Protein AF-A0A6B2LGJ8-F1 (afdb_monomer_lite)

Secondary structure (DSSP, 8-state):
------GGGTSS--S-EEEEEEETTEEEEEE-----S-------SSPPHHHHHHHS---EEEEEE-HHHIIIIIHHHHHHS-GGGSHHHHHHHTTSSSGGG-SEE---TTT-EEEEE-TT--SS-GGG-EEEEEES-TT--SGGG--GGGHHHHHHHHHHHHHHHHHHH---GGGEEEEEESS-SSSS-EEEEEETT---TTSSTTTEEEHHHHHHHHHH-TTHHHHSPEEEEEETTSTTTT-

InterPro domains:
  IPR008594 Scavenger mRNA decapping enzyme DcpS/DCS2 [PF05652] (12-58)
  IPR008594 Scavenger mRNA decapping enzyme DcpS/DCS2 [PIRSF028973] (15-242)
  IPR008594 Scavenger mRNA decapping enzyme DcpS/DCS2 [PTHR12978] (15-241)
  IPR011145 Scavenger mRNA decapping enzyme, N-terminal [G3DSA:3.30.200.40] (4-58)
  IPR011145 Scavenger mRNA decapping enzyme, N-terminal [SSF102860] (12-58)
  IPR036265 HIT-like superfamily [G3DSA:3.30.428.10] (60-243)
  IPR036265 HIT-like superfamily [SSF54197] (58-241)

Radius of gyration: 22.62 Å; chains: 1; bounding box: 43×70×57 Å

Sequence (243 aa):
MVISESPVITENLPRKLKLLSQNDIYYRFLLEVNQFEEAKVTVIHPATQAHLDKYTHQERAFVRETPEVYEKVVGPYVREGPESRLQWVYNVLEGRSEAEMVLYADRHPEEGFCILPDSKWDQRNMQGIYLLVLAMDRRIRTMRDLRGGHAGMLERMRKEAERVAKERYGVEGRELKMFVHYMPSYYHFHVHVVRVEYEDAGTALGKAFLLEDVIDNVNIDGMFYLKKTLCYTLGTEHPLFPL

Organism: NCBI:txid1963864

pLDDT: mean 88.73, std 14.23, range [30.72, 98.75]

Structure (mmCIF, N/CA/C/O backbone):
data_AF-A0A6B2LGJ8-F1
#
_entry.id   AF-A0A6B2LGJ8-F1
#
loop_
_atom_site.group_PDB
_atom_site.id
_atom_site.type_symbol
_atom_site.label_atom_id
_atom_site.label_alt_id
_atom_site.label_comp_id
_atom_site.label_asym_id
_atom_site.label_entity_id
_atom_site.label_seq_id
_atom_site.pdbx_PDB_ins_code
_atom_site.Cartn_x
_atom_site.Cartn_y
_atom_site.Cartn_z
_atom_site.occupancy
_atom_site.B_iso_or_equiv
_atom_site.auth_seq_id
_atom_site.auth_comp_id
_atom_site.auth_asym_id
_atom_site.auth_atom_id
_atom_site.pdbx_PDB_model_num
ATOM 1 N N . MET A 1 1 ? -20.958 47.591 19.785 1.00 34.81 1 MET A N 1
ATOM 2 C CA . MET A 1 1 ? -21.705 46.492 20.425 1.00 34.81 1 MET A CA 1
ATOM 3 C C . MET A 1 1 ? -20.666 45.539 20.980 1.00 34.81 1 MET A C 1
ATOM 5 O O . MET A 1 1 ? -20.094 44.755 20.238 1.00 34.81 1 MET A O 1
ATOM 9 N N . VAL A 1 2 ? -20.287 45.778 22.234 1.00 30.72 2 VAL A N 1
ATOM 10 C CA . VAL A 1 2 ? -19.263 45.026 22.963 1.00 30.72 2 VAL A CA 1
ATOM 11 C C . VAL A 1 2 ? -19.918 43.707 23.343 1.00 30.72 2 VAL A C 1
ATOM 13 O O . VAL A 1 2 ? -20.836 43.705 24.159 1.00 30.72 2 VAL A O 1
ATOM 16 N N . ILE A 1 3 ? -19.534 42.614 22.686 1.00 35.34 3 ILE A N 1
ATOM 17 C CA . ILE A 1 3 ? -19.940 41.290 23.148 1.00 35.34 3 ILE A CA 1
ATOM 18 C C . ILE A 1 3 ? -19.107 41.034 24.399 1.00 35.34 3 ILE A C 1
ATOM 20 O O . ILE A 1 3 ? -17.882 40.969 24.339 1.00 35.34 3 ILE A O 1
ATOM 24 N N . SER A 1 4 ? -19.811 41.015 25.527 1.00 32.88 4 SER A N 1
ATOM 25 C CA . SER A 1 4 ? -19.316 40.684 26.853 1.00 32.88 4 SER A CA 1
ATOM 26 C C . SER A 1 4 ? -18.405 39.464 26.805 1.00 32.88 4 SER A C 1
ATOM 28 O O . SER A 1 4 ? -18.776 38.447 26.213 1.00 32.88 4 SER A O 1
ATOM 30 N N . GLU A 1 5 ? -17.258 39.555 27.474 1.00 40.41 5 GLU A N 1
ATOM 31 C CA . GLU A 1 5 ? -16.471 38.401 27.896 1.00 40.41 5 GLU A CA 1
ATOM 32 C C . GLU A 1 5 ? -17.419 37.420 28.594 1.00 40.41 5 GLU A C 1
ATOM 34 O O . GLU A 1 5 ? -17.896 37.672 29.699 1.00 40.41 5 GLU A O 1
ATOM 39 N N . SER A 1 6 ? -17.791 36.346 27.898 1.00 37.38 6 SER A N 1
ATOM 40 C CA . SER A 1 6 ? -18.617 35.298 28.480 1.00 37.38 6 SER A CA 1
ATOM 41 C C . SER A 1 6 ? -17.736 34.517 29.462 1.00 37.38 6 SER A C 1
ATOM 43 O O . SER A 1 6 ? -16.772 33.892 29.012 1.00 37.38 6 SER A O 1
ATOM 45 N N . PRO A 1 7 ? -18.032 34.503 30.776 1.00 39.00 7 PRO A N 1
ATOM 46 C CA . PRO A 1 7 ? -17.207 33.829 31.790 1.00 39.00 7 PRO A CA 1
ATOM 47 C C . PRO A 1 7 ? -17.243 32.295 31.691 1.00 39.00 7 PRO A C 1
ATOM 49 O O . PRO A 1 7 ? -16.634 31.588 32.489 1.00 39.00 7 PRO A O 1
ATOM 52 N N . VAL A 1 8 ? -17.978 31.749 30.719 1.00 44.84 8 VAL A N 1
ATOM 53 C CA . VAL A 1 8 ? -18.372 30.335 30.677 1.00 44.84 8 VAL A CA 1
ATOM 54 C C . VAL A 1 8 ? -17.205 29.392 30.345 1.00 44.84 8 VAL A C 1
ATOM 56 O O . VAL A 1 8 ? -17.317 28.192 30.568 1.00 44.84 8 VAL A O 1
ATOM 59 N N . ILE A 1 9 ? -16.058 29.896 29.874 1.00 47.47 9 ILE A N 1
ATOM 60 C CA . ILE A 1 9 ? -14.919 29.042 29.481 1.00 47.47 9 ILE A CA 1
ATOM 61 C C . ILE A 1 9 ? -13.774 29.061 30.511 1.00 47.47 9 ILE A C 1
ATOM 63 O O . ILE A 1 9 ? -12.830 28.299 30.368 1.00 47.47 9 ILE A O 1
ATOM 67 N N . THR A 1 10 ? -13.816 29.854 31.587 1.00 44.97 10 THR A N 1
ATOM 68 C CA . THR A 1 10 ? -12.611 30.049 32.429 1.00 44.97 10 THR A CA 1
ATOM 69 C C . THR A 1 10 ? -12.606 29.382 33.802 1.00 44.97 10 THR A C 1
ATOM 71 O O . THR A 1 10 ? -11.538 29.316 34.401 1.00 44.97 10 THR A O 1
ATOM 74 N N . GLU A 1 11 ? -13.717 28.842 34.313 1.00 41.66 11 GLU A N 1
ATOM 75 C CA . GLU A 1 11 ? -13.764 28.449 35.738 1.00 41.66 11 GLU A CA 1
ATOM 76 C C . GLU A 1 11 ? -13.608 26.952 36.058 1.00 41.66 11 GLU A C 1
ATOM 78 O O . GLU A 1 11 ? -13.457 26.624 37.228 1.00 41.66 11 GLU A O 1
ATOM 83 N N . ASN A 1 12 ? -13.554 26.032 35.082 1.00 44.50 12 ASN A N 1
ATOM 84 C CA . ASN A 1 12 ? -13.414 24.589 35.383 1.00 44.50 12 ASN A CA 1
ATOM 85 C C . ASN A 1 12 ? -12.548 23.775 34.399 1.00 44.50 12 ASN A C 1
ATOM 87 O O . ASN A 1 12 ? -12.736 22.565 34.268 1.00 44.50 12 ASN A O 1
ATOM 91 N N . LEU A 1 13 ? -11.583 24.384 33.702 1.00 48.72 13 LEU A N 1
ATOM 92 C CA . LEU A 1 13 ? -10.647 23.599 32.888 1.00 48.72 13 LEU A CA 1
ATOM 93 C C . LEU A 1 13 ? -9.450 23.103 33.722 1.00 48.72 13 LEU A C 1
ATOM 95 O O . LEU A 1 13 ? -8.800 23.902 34.402 1.00 48.72 13 LEU A O 1
ATOM 99 N N . PRO A 1 14 ? -9.118 21.798 33.683 1.00 49.44 14 PRO A N 1
ATOM 100 C CA . PRO A 1 14 ? -7.963 21.274 34.395 1.00 49.44 14 PRO A CA 1
ATOM 101 C C . PRO A 1 14 ? -6.665 21.797 33.761 1.00 49.44 14 PRO A C 1
ATOM 103 O O . PRO A 1 14 ? -6.396 21.533 32.595 1.00 49.44 14 PRO A O 1
ATOM 106 N N . ARG A 1 15 ? -5.816 22.448 34.571 1.00 65.62 15 ARG A N 1
ATOM 107 C CA . ARG A 1 15 ? -4.406 22.797 34.270 1.00 65.62 15 ARG A CA 1
ATOM 108 C C . ARG A 1 15 ? -4.212 23.781 33.091 1.00 65.62 15 ARG A C 1
ATOM 110 O O . ARG A 1 15 ? -5.148 24.173 32.414 1.00 65.62 15 ARG A O 1
ATOM 117 N N . LYS A 1 16 ? -2.987 24.310 32.946 1.00 69.62 16 LYS A N 1
ATOM 118 C CA . LYS A 1 16 ? -2.649 25.532 32.181 1.00 69.62 16 LYS A CA 1
ATOM 119 C C . LYS A 1 16 ? -3.071 25.460 30.700 1.00 69.62 16 LYS A C 1
ATOM 121 O O . LYS A 1 16 ? -2.372 24.844 29.898 1.00 69.62 16 LYS A O 1
ATOM 126 N N . LEU A 1 17 ? -4.146 26.162 30.325 1.00 83.12 17 LEU A N 1
ATOM 127 C CA . LEU A 1 17 ? -4.444 26.487 28.925 1.00 83.12 17 LEU A CA 1
ATOM 128 C C . LEU A 1 17 ? -3.759 27.791 28.501 1.00 83.12 17 LEU A C 1
ATOM 130 O O . LEU A 1 17 ? -3.805 28.787 29.221 1.00 83.12 17 LEU A O 1
ATOM 134 N N . LYS A 1 18 ? -3.176 27.813 27.299 1.00 86.56 18 LYS A N 1
ATOM 135 C CA . LYS A 1 18 ? -2.612 29.019 26.669 1.00 86.56 18 LYS A CA 1
ATOM 136 C C . LYS A 1 18 ? -3.330 29.310 25.354 1.00 86.56 18 LYS A C 1
ATOM 138 O O . LYS A 1 18 ? -3.222 28.517 24.423 1.00 86.56 18 LYS A O 1
ATOM 143 N N . LEU A 1 19 ? -4.030 30.444 25.254 1.00 89.50 19 LEU A N 1
ATOM 144 C CA . LEU A 1 19 ? -4.664 30.887 24.004 1.00 89.50 19 LEU A CA 1
ATOM 145 C C . LEU A 1 19 ? -3.587 31.176 22.943 1.00 89.50 19 LEU A C 1
ATOM 147 O O . LEU A 1 19 ? -2.639 31.916 23.199 1.00 89.50 19 LEU A O 1
ATOM 151 N N . LEU A 1 20 ? -3.735 30.587 21.758 1.00 93.44 20 LEU A N 1
ATOM 152 C CA . LEU A 1 20 ? -2.886 30.826 20.589 1.00 93.44 20 LEU A CA 1
ATOM 153 C C . LEU A 1 20 ? -3.496 31.861 19.646 1.00 93.44 20 LEU A C 1
ATOM 155 O O . LEU A 1 20 ? -2.793 32.720 19.129 1.00 93.44 20 LEU A O 1
ATOM 159 N N . SER A 1 21 ? -4.796 31.743 19.373 1.00 94.31 21 SER A N 1
ATOM 160 C CA . SER A 1 21 ? -5.528 32.661 18.496 1.00 94.31 21 SER A CA 1
ATOM 161 C C . SER A 1 21 ? -7.033 32.523 18.694 1.00 94.31 21 SER A C 1
ATOM 163 O O . SER A 1 21 ? -7.516 31.466 19.108 1.00 94.31 21 SER A O 1
ATOM 165 N N . GLN A 1 22 ? -7.761 33.575 18.335 1.00 94.06 22 GLN A N 1
ATOM 166 C CA . GLN A 1 22 ? -9.209 33.565 18.189 1.00 94.06 22 GLN A CA 1
ATOM 167 C C . GLN A 1 22 ? -9.576 34.199 16.843 1.00 94.06 22 GLN A C 1
ATOM 169 O O . GLN A 1 22 ? -9.003 35.220 16.466 1.00 94.06 22 GLN A O 1
ATOM 174 N N . ASN A 1 23 ? -10.525 33.602 16.127 1.00 87.75 23 ASN A N 1
ATOM 175 C CA . ASN A 1 23 ? -11.208 34.243 15.008 1.00 87.75 23 ASN A CA 1
ATOM 176 C C . ASN A 1 23 ? -12.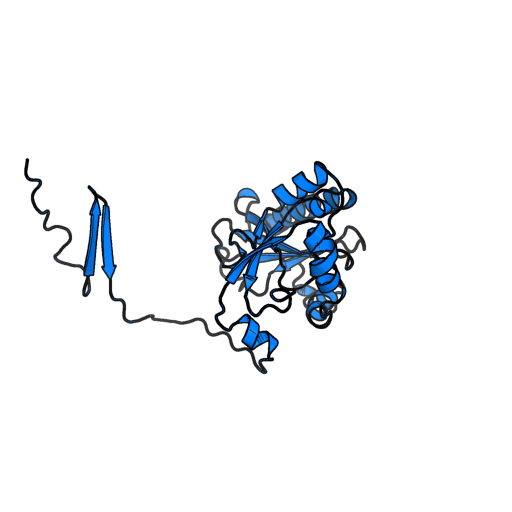710 33.964 15.116 1.00 87.75 23 ASN A C 1
ATOM 178 O O . ASN A 1 23 ? -13.111 32.807 14.994 1.00 87.75 23 ASN A O 1
ATOM 182 N N . ASP A 1 24 ? -13.511 35.005 15.348 1.00 94.75 24 ASP A N 1
ATOM 183 C CA . ASP A 1 24 ? -14.948 34.897 15.629 1.00 94.75 24 ASP A CA 1
ATOM 184 C C . ASP A 1 24 ? -15.226 33.881 16.760 1.00 94.75 24 ASP A C 1
ATOM 186 O O . ASP A 1 24 ? -14.724 34.058 17.877 1.00 94.75 24 ASP A O 1
ATOM 190 N N . ILE A 1 25 ? -15.945 32.793 16.466 1.00 91.69 25 ILE A N 1
ATOM 191 C CA . ILE A 1 25 ? -16.274 31.719 17.413 1.00 91.69 25 ILE A CA 1
ATOM 192 C C . ILE A 1 25 ? -15.182 30.640 17.546 1.00 91.69 25 ILE A C 1
ATOM 194 O O . ILE A 1 25 ? -15.326 29.716 18.344 1.00 91.69 25 ILE A O 1
ATOM 198 N N . TYR A 1 26 ? -14.086 30.722 16.782 1.00 90.38 26 TYR A N 1
ATOM 199 C CA . TYR A 1 26 ? -13.014 29.723 16.794 1.00 90.38 26 TYR A CA 1
ATOM 200 C C . TYR A 1 26 ? -11.874 30.143 17.715 1.00 90.38 26 TYR A C 1
ATOM 202 O O . TYR A 1 26 ? -11.069 31.008 17.367 1.00 90.38 26 TYR A O 1
ATOM 210 N N . TYR A 1 27 ? -11.756 29.465 18.852 1.00 93.19 27 TYR A N 1
ATOM 211 C CA . TYR A 1 27 ? -10.660 29.632 19.802 1.00 93.19 27 TYR A CA 1
ATOM 212 C C . TYR A 1 27 ? -9.673 28.469 19.681 1.00 93.19 27 TYR A C 1
ATOM 214 O O . TYR A 1 27 ? -10.074 27.309 19.597 1.00 93.19 27 TYR A O 1
ATOM 222 N N . ARG A 1 28 ? -8.371 28.764 19.685 1.00 92.25 28 ARG A N 1
ATOM 223 C CA . ARG A 1 28 ? -7.301 27.756 19.636 1.00 92.25 28 ARG A CA 1
ATOM 224 C C . ARG A 1 28 ? -6.431 27.883 20.877 1.00 92.25 28 ARG A C 1
ATOM 226 O O . ARG A 1 28 ? -5.872 28.952 21.103 1.00 92.25 28 ARG A O 1
ATOM 233 N N . PHE A 1 29 ? -6.273 26.805 21.639 1.00 92.31 29 PHE A N 1
ATOM 234 C CA . PHE A 1 29 ? -5.469 26.772 22.863 1.00 92.31 29 PHE A CA 1
ATOM 235 C C . PHE A 1 29 ? -4.402 25.670 2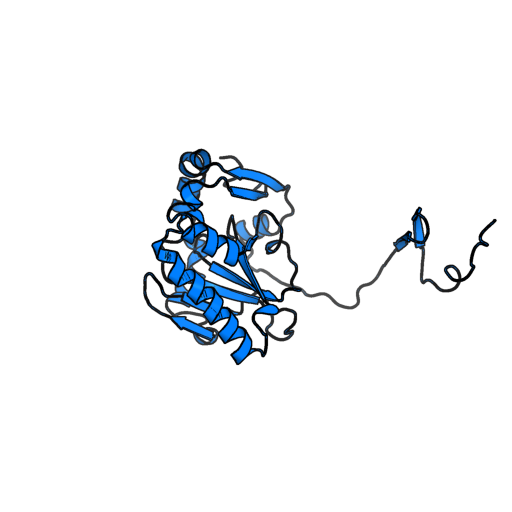2.806 1.00 92.31 29 PHE A C 1
ATOM 237 O O . PHE A 1 29 ? -4.574 24.675 22.108 1.00 92.31 29 PHE A O 1
ATOM 244 N N . LEU A 1 30 ? -3.326 25.827 23.576 1.00 87.69 30 LEU A N 1
ATOM 245 C CA . LEU A 1 30 ? -2.452 24.730 23.999 1.00 87.69 30 LEU A CA 1
ATOM 246 C C . LEU A 1 30 ? -2.867 24.269 25.393 1.00 87.69 30 LEU A C 1
ATOM 248 O O . LEU A 1 30 ? -3.089 25.113 26.260 1.00 87.69 30 LEU A O 1
ATOM 252 N N . LEU A 1 31 ? -2.912 22.956 25.603 1.00 83.50 31 LEU A N 1
ATOM 253 C CA . LEU A 1 31 ? -3.139 22.318 26.897 1.00 83.50 31 LEU A CA 1
ATOM 254 C C . LEU A 1 31 ? -1.931 21.441 27.245 1.00 83.50 31 LEU A C 1
ATOM 256 O O . LEU A 1 31 ? -1.457 20.676 26.409 1.00 83.50 31 LEU A O 1
ATOM 260 N N . GLU A 1 32 ? -1.452 21.538 28.481 1.00 79.81 32 GLU A N 1
ATOM 261 C CA . GLU A 1 32 ? -0.397 20.672 29.016 1.00 79.81 32 GLU A CA 1
ATOM 262 C C . GLU A 1 32 ? -1.011 19.395 29.626 1.00 79.81 32 GLU A C 1
ATOM 264 O O . GLU A 1 32 ? -1.805 19.475 30.567 1.00 79.81 32 GLU A O 1
ATOM 269 N N . VAL A 1 33 ? -0.643 18.216 29.107 1.00 73.88 33 VAL A N 1
ATOM 270 C CA . VAL A 1 33 ? -1.127 16.900 29.573 1.00 73.88 33 VAL A CA 1
ATOM 271 C C . VAL A 1 33 ? 0.066 16.055 30.026 1.00 73.88 33 VAL A C 1
ATOM 273 O O . VAL A 1 33 ? 0.982 15.828 29.243 1.00 73.88 33 VAL A O 1
ATOM 276 N N . ASN A 1 34 ? 0.058 15.586 31.282 1.00 66.69 34 ASN A N 1
ATOM 277 C CA . ASN A 1 34 ? 1.253 15.020 31.932 1.00 66.69 34 ASN A CA 1
ATOM 278 C C . ASN A 1 34 ? 1.197 13.509 32.242 1.00 66.69 34 ASN A C 1
ATOM 280 O O . ASN A 1 34 ? 2.179 12.994 32.770 1.00 66.69 34 ASN A O 1
ATOM 284 N N . GLN A 1 35 ? 0.102 12.781 31.968 1.00 68.00 35 GLN A N 1
ATOM 285 C CA . GLN A 1 35 ? -0.002 11.345 32.301 1.00 68.00 35 GLN A CA 1
ATOM 286 C C . GLN A 1 35 ? -0.871 10.565 31.296 1.00 68.00 35 GLN A C 1
ATOM 288 O O . GLN A 1 35 ? -1.964 11.013 30.959 1.00 68.00 35 GLN A O 1
ATOM 293 N N . PHE A 1 36 ? -0.384 9.396 30.859 1.00 67.88 36 PHE A N 1
ATOM 294 C CA . PHE A 1 36 ? -1.146 8.354 30.154 1.00 67.88 36 PHE A CA 1
ATOM 295 C C . PHE A 1 36 ? -1.302 7.141 31.086 1.00 67.88 36 PHE A C 1
ATOM 297 O O . PHE A 1 36 ? -0.365 6.833 31.823 1.00 67.88 36 PHE A O 1
ATOM 304 N N . GLU A 1 37 ? -2.457 6.469 31.066 1.00 70.12 37 GLU A N 1
ATOM 305 C CA . GLU A 1 37 ? -2.754 5.340 31.968 1.00 70.12 37 GLU A CA 1
ATOM 306 C C . GLU A 1 37 ? -2.102 4.021 31.518 1.00 70.12 37 GLU A C 1
ATOM 308 O O . GLU A 1 37 ? -1.610 3.266 32.352 1.00 70.12 37 GLU A O 1
ATOM 313 N N . GLU A 1 38 ? -2.035 3.759 30.208 1.00 66.00 38 GLU A N 1
ATOM 314 C CA . GLU A 1 38 ? -1.498 2.512 29.644 1.00 66.00 38 GLU A CA 1
ATOM 315 C C . GLU A 1 38 ? -0.762 2.747 28.310 1.00 66.00 38 GLU A C 1
ATOM 317 O O . GLU A 1 38 ? -1.018 3.726 27.606 1.00 66.00 38 GLU A O 1
ATOM 322 N N . ALA A 1 39 ? 0.147 1.832 27.940 1.00 76.62 39 ALA A N 1
ATOM 323 C CA . ALA A 1 39 ? 0.898 1.880 26.682 1.00 76.62 39 ALA A CA 1
ATOM 324 C C . ALA A 1 39 ? 1.031 0.493 26.025 1.00 76.62 39 ALA A C 1
ATOM 326 O O . ALA A 1 39 ? 1.372 -0.494 26.677 1.00 76.62 39 ALA A O 1
ATOM 327 N N . LYS A 1 40 ? 0.835 0.426 24.700 1.00 75.62 40 LYS A N 1
ATOM 328 C CA . LYS A 1 40 ? 1.139 -0.767 23.892 1.00 75.62 40 LYS A CA 1
ATOM 329 C C . LYS A 1 40 ? 2.648 -0.862 23.666 1.00 75.62 40 LYS A C 1
ATOM 331 O O . LYS A 1 40 ? 3.236 0.023 23.049 1.00 75.62 40 LYS A O 1
ATOM 336 N N . VAL A 1 41 ? 3.261 -1.964 24.093 1.00 81.38 41 VAL A N 1
ATOM 337 C CA . VAL A 1 41 ? 4.696 -2.229 23.904 1.00 81.38 41 VAL A CA 1
ATOM 338 C C . VAL A 1 41 ? 4.891 -3.312 22.843 1.00 81.38 41 VAL A C 1
ATOM 340 O O . VAL A 1 41 ? 4.279 -4.373 22.913 1.00 81.38 41 VAL A O 1
ATOM 343 N N . THR A 1 42 ? 5.744 -3.047 21.849 1.00 77.81 42 THR A N 1
ATOM 344 C CA . THR A 1 42 ? 6.170 -4.025 20.830 1.00 77.81 42 THR A CA 1
ATOM 345 C C . THR A 1 42 ? 7.680 -4.210 20.931 1.00 77.81 42 THR A C 1
ATOM 347 O O . THR A 1 42 ? 8.414 -3.226 20.884 1.00 77.81 42 THR A O 1
ATOM 350 N N . VAL A 1 43 ? 8.148 -5.453 21.068 1.00 86.94 43 VAL A N 1
ATOM 351 C CA . VAL A 1 43 ? 9.576 -5.780 21.209 1.00 86.94 43 VAL A CA 1
ATOM 352 C C . VAL A 1 43 ? 10.052 -6.546 19.978 1.00 86.94 43 VAL A C 1
ATOM 354 O O . VAL 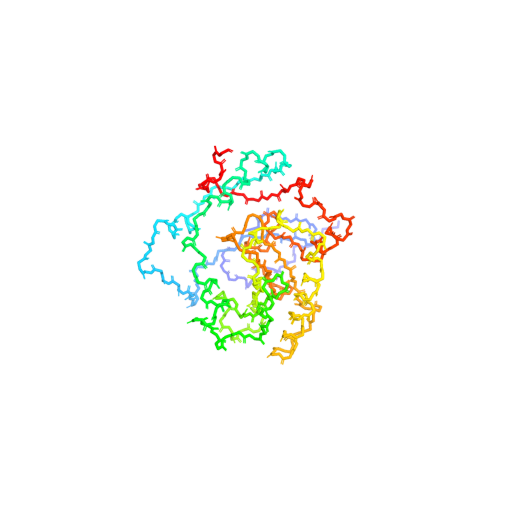A 1 43 ? 9.446 -7.545 19.601 1.00 86.94 43 VAL A O 1
ATOM 357 N N . ILE A 1 44 ? 11.149 -6.091 19.364 1.00 79.06 44 ILE A N 1
ATOM 358 C CA . ILE A 1 44 ? 11.814 -6.760 18.237 1.00 79.06 44 ILE A CA 1
ATOM 359 C C . ILE A 1 44 ? 13.180 -7.255 18.720 1.00 79.06 44 ILE A C 1
ATOM 361 O O . ILE A 1 44 ? 14.053 -6.445 19.033 1.00 79.06 44 ILE A O 1
ATOM 365 N N . HIS A 1 45 ? 13.372 -8.575 18.789 1.00 83.88 45 HIS A N 1
ATOM 366 C CA . HIS A 1 45 ? 14.626 -9.177 19.244 1.00 83.88 45 HIS A CA 1
ATOM 367 C C . HIS A 1 45 ? 14.930 -10.511 18.527 1.00 83.88 45 HIS A C 1
ATOM 369 O O . HIS A 1 45 ? 14.065 -11.386 18.525 1.00 83.88 45 HIS A O 1
ATOM 375 N N . PRO A 1 46 ? 16.150 -10.701 17.978 1.00 87.44 46 PRO A N 1
ATOM 376 C CA . PRO A 1 46 ? 17.197 -9.692 17.802 1.00 87.44 46 PRO A CA 1
ATOM 377 C C . PRO A 1 46 ? 16.827 -8.692 16.694 1.00 87.44 46 PRO A C 1
ATOM 379 O O . PRO A 1 46 ? 16.402 -9.074 15.604 1.00 87.44 46 PRO A O 1
ATOM 382 N N . ALA A 1 47 ? 16.999 -7.397 16.962 1.00 82.88 47 ALA A N 1
ATOM 383 C CA . ALA A 1 47 ? 16.829 -6.373 15.938 1.00 82.88 47 ALA A CA 1
ATOM 384 C C . ALA A 1 47 ? 18.027 -6.394 14.974 1.00 82.88 47 ALA A C 1
ATOM 386 O O . ALA A 1 47 ? 19.181 -6.345 15.391 1.00 82.88 47 ALA A O 1
ATOM 387 N N . THR A 1 48 ? 17.747 -6.463 13.675 1.00 83.56 48 THR A N 1
ATOM 388 C CA . THR A 1 48 ? 18.758 -6.309 12.613 1.00 83.56 48 THR A CA 1
ATOM 389 C C . THR A 1 48 ? 18.934 -4.831 12.250 1.00 83.56 48 THR A C 1
ATOM 391 O O . THR A 1 48 ? 18.055 -4.023 12.551 1.00 83.56 48 THR A O 1
ATOM 394 N N . GLN A 1 49 ? 20.008 -4.471 11.536 1.00 83.75 49 GLN A N 1
ATOM 395 C CA . GLN A 1 49 ? 20.200 -3.094 11.049 1.00 83.75 49 GLN A CA 1
ATOM 396 C C . GLN A 1 49 ? 18.988 -2.599 10.238 1.00 83.75 49 GLN A C 1
ATOM 398 O O . GLN A 1 49 ? 18.484 -1.511 10.476 1.00 83.75 49 GLN A O 1
ATOM 403 N N . ALA A 1 50 ? 18.399 -3.471 9.413 1.00 76.19 50 ALA A N 1
ATOM 404 C CA . ALA A 1 50 ? 17.169 -3.183 8.677 1.00 76.19 50 ALA A CA 1
ATOM 405 C C . ALA A 1 50 ? 15.966 -2.804 9.564 1.00 76.19 50 ALA A C 1
ATOM 407 O O . ALA A 1 50 ? 15.097 -2.054 9.119 1.00 76.19 50 ALA A O 1
ATOM 408 N N . HIS A 1 51 ? 15.877 -3.337 10.788 1.00 81.25 51 HIS A N 1
ATOM 409 C CA . HIS A 1 51 ? 14.855 -2.912 11.745 1.00 81.25 51 HIS A CA 1
ATOM 410 C C . HIS A 1 51 ? 15.180 -1.518 12.291 1.00 81.25 51 HIS A C 1
ATOM 412 O O . HIS A 1 51 ? 14.289 -0.673 12.330 1.00 81.25 51 HIS A O 1
ATOM 418 N N . LEU A 1 52 ? 16.439 -1.255 12.656 1.00 85.19 52 LEU A N 1
ATOM 419 C CA . LEU A 1 52 ?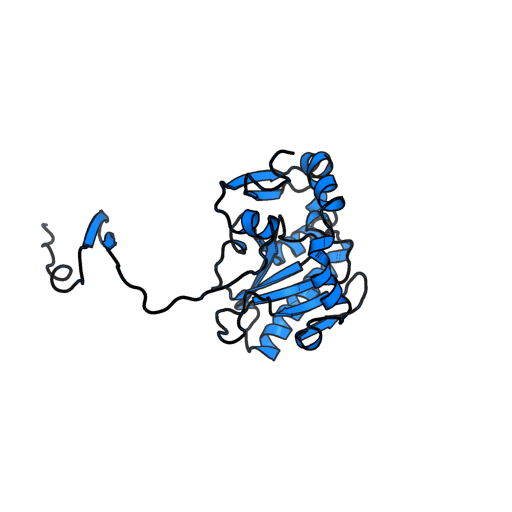 16.873 0.060 13.136 1.00 85.19 52 LEU A CA 1
ATOM 420 C C . LEU A 1 52 ? 16.612 1.146 12.087 1.00 85.19 52 LEU A C 1
ATOM 422 O O . LEU A 1 52 ? 15.933 2.121 12.392 1.00 85.19 52 LEU A O 1
ATOM 426 N N . ASP A 1 53 ? 17.034 0.940 10.841 1.00 81.19 53 ASP A N 1
ATOM 427 C CA . ASP A 1 53 ? 16.845 1.902 9.745 1.00 81.19 53 ASP A CA 1
ATOM 428 C C . ASP A 1 53 ? 15.356 2.181 9.472 1.00 81.19 53 ASP A C 1
ATOM 430 O O . ASP A 1 53 ? 14.964 3.298 9.139 1.00 81.19 53 ASP A O 1
ATOM 434 N N . LYS A 1 54 ? 14.498 1.163 9.640 1.00 78.25 54 LYS A N 1
ATOM 435 C CA . LYS A 1 54 ? 13.045 1.277 9.443 1.00 78.25 54 LYS A CA 1
ATOM 436 C C . LYS A 1 54 ? 12.364 2.120 10.523 1.00 78.25 54 LYS A C 1
ATOM 438 O O . LYS A 1 54 ? 11.411 2.831 10.207 1.00 78.25 54 LYS A O 1
ATOM 443 N N . TYR A 1 55 ? 12.782 1.979 11.781 1.00 82.56 55 TYR A N 1
ATOM 444 C CA . TYR A 1 55 ? 12.130 2.624 12.929 1.00 82.56 55 TYR A CA 1
ATOM 445 C C . TYR A 1 55 ? 12.843 3.900 13.400 1.00 82.56 55 TYR A C 1
ATOM 447 O O . TYR A 1 55 ? 12.277 4.646 14.198 1.00 82.56 55 TYR A O 1
ATOM 455 N N . THR A 1 56 ? 14.046 4.183 12.897 1.00 84.31 56 THR A N 1
ATOM 456 C CA . THR A 1 56 ? 14.759 5.437 13.158 1.00 84.31 56 THR A CA 1
ATOM 457 C C . THR A 1 56 ? 14.089 6.574 12.392 1.00 84.31 56 THR A C 1
ATOM 459 O O . THR A 1 56 ? 13.814 6.457 11.195 1.00 84.31 56 THR A O 1
ATOM 462 N N . HIS A 1 57 ? 13.810 7.681 13.083 1.00 85.94 57 HIS A N 1
ATOM 463 C CA . HIS A 1 57 ? 13.293 8.883 12.437 1.00 85.94 57 HIS A CA 1
ATOM 464 C C . HIS A 1 57 ? 14.303 9.385 11.400 1.00 85.94 57 HIS A C 1
ATOM 466 O O . HIS A 1 57 ? 15.478 9.563 11.712 1.00 85.94 57 HIS A O 1
ATOM 472 N N . GLN A 1 58 ? 13.827 9.657 10.191 1.00 88.06 58 GLN A N 1
ATOM 473 C CA . GLN A 1 58 ? 14.633 10.167 9.087 1.00 88.06 58 GLN A CA 1
ATOM 474 C C . GLN A 1 58 ? 13.858 11.237 8.324 1.00 88.06 58 GLN A C 1
ATOM 476 O O . GLN A 1 58 ? 12.621 11.242 8.334 1.00 88.06 58 GLN A O 1
ATOM 481 N N . GLU A 1 59 ? 14.583 12.126 7.648 1.00 91.19 59 GLU A N 1
ATOM 482 C CA . GLU A 1 59 ? 13.972 13.075 6.724 1.00 91.19 59 GLU A CA 1
ATOM 483 C C . GLU A 1 59 ? 13.294 12.330 5.567 1.00 91.19 59 GLU A C 1
ATOM 485 O O . GLU A 1 59 ? 13.656 11.206 5.202 1.00 91.19 59 GLU A O 1
ATOM 490 N N . ARG A 1 60 ? 12.246 12.935 5.005 1.00 91.25 60 ARG A N 1
ATOM 491 C CA . ARG A 1 60 ? 11.491 12.355 3.892 1.00 91.25 60 ARG A CA 1
ATOM 492 C C . ARG A 1 60 ? 11.431 13.345 2.747 1.00 91.25 60 ARG A C 1
ATOM 494 O O . ARG A 1 60 ? 11.041 14.493 2.935 1.00 91.25 60 ARG A O 1
ATOM 501 N N . ALA A 1 61 ? 11.750 12.865 1.555 1.00 93.94 61 ALA A N 1
ATOM 502 C CA . ALA A 1 61 ? 11.664 13.621 0.322 1.00 93.94 61 ALA A CA 1
ATOM 503 C C . ALA A 1 61 ? 10.422 13.219 -0.477 1.00 93.94 61 ALA A C 1
ATOM 505 O O . ALA A 1 61 ? 10.011 12.054 -0.484 1.00 93.94 61 ALA A O 1
ATOM 506 N N . PHE A 1 62 ? 9.844 14.187 -1.186 1.00 95.62 62 PHE A N 1
ATOM 507 C CA . PHE A 1 62 ? 8.835 13.928 -2.206 1.00 95.62 62 PHE A CA 1
ATOM 508 C C . PHE A 1 62 ? 9.529 13.700 -3.550 1.00 95.62 62 PHE A C 1
ATOM 510 O O . PHE A 1 62 ? 10.181 14.594 -4.086 1.00 95.62 62 PHE A O 1
ATOM 517 N N . VAL A 1 63 ? 9.399 12.490 -4.079 1.00 96.81 63 VAL A N 1
ATOM 518 C CA . VAL A 1 63 ? 10.043 12.028 -5.308 1.00 96.81 63 VAL A CA 1
ATOM 519 C C . VAL A 1 63 ? 9.036 12.059 -6.449 1.00 96.81 63 VAL A C 1
ATOM 521 O O . VAL A 1 63 ? 7.873 11.698 -6.273 1.00 96.81 63 VAL A O 1
ATOM 524 N N . ARG A 1 64 ? 9.497 12.466 -7.634 1.00 97.50 64 ARG A N 1
ATOM 525 C CA . ARG A 1 64 ? 8.732 12.443 -8.884 1.00 97.50 64 ARG A CA 1
ATOM 526 C C . ARG A 1 64 ? 9.458 11.573 -9.908 1.00 97.50 64 ARG A C 1
ATOM 528 O O . ARG A 1 64 ? 10.323 12.047 -10.635 1.00 97.50 64 ARG A O 1
ATOM 535 N N . GLU A 1 65 ? 9.095 10.299 -9.953 1.00 98.06 65 GLU A N 1
ATOM 536 C CA . GLU A 1 65 ? 9.719 9.277 -10.792 1.00 98.06 65 GLU A CA 1
ATOM 537 C C . GLU A 1 65 ? 9.063 9.234 -12.178 1.00 98.06 65 GLU A C 1
ATOM 539 O O . GLU A 1 65 ? 7.925 8.780 -12.339 1.00 98.06 65 GLU A O 1
ATOM 544 N N . THR A 1 66 ? 9.775 9.715 -13.198 1.00 98.44 66 THR A N 1
ATOM 545 C CA . THR A 1 66 ? 9.352 9.599 -14.602 1.00 98.44 66 THR A CA 1
ATOM 546 C C . THR A 1 66 ? 9.569 8.172 -15.124 1.00 98.44 66 THR A C 1
ATOM 548 O O . THR A 1 66 ? 10.324 7.410 -14.520 1.00 98.44 66 THR A O 1
ATOM 551 N N . PRO A 1 67 ? 8.964 7.793 -16.265 1.00 98.19 67 PRO A N 1
ATOM 552 C CA . PRO A 1 67 ? 9.275 6.525 -16.932 1.00 98.19 67 PRO A CA 1
ATOM 553 C C . PRO A 1 67 ? 10.772 6.300 -17.161 1.00 98.19 67 PRO A C 1
ATOM 555 O O . PRO A 1 67 ? 11.268 5.205 -16.931 1.00 98.19 67 PRO A O 1
ATOM 558 N N . GLU A 1 68 ? 11.499 7.352 -17.543 1.00 98.31 68 GLU A N 1
ATOM 559 C CA . GLU A 1 68 ? 12.945 7.294 -17.764 1.00 98.31 68 GLU A CA 1
ATOM 560 C C . GLU A 1 68 ? 13.719 7.026 -16.464 1.00 98.31 68 GLU A C 1
ATOM 562 O O . GLU A 1 68 ? 14.633 6.204 -16.450 1.00 98.31 68 GLU A O 1
ATOM 567 N N . VAL A 1 69 ? 13.335 7.675 -15.357 1.00 98.00 69 VAL A N 1
ATOM 568 C CA . VAL A 1 69 ? 13.931 7.412 -14.035 1.00 98.00 69 VAL A CA 1
ATOM 569 C C . VAL A 1 69 ? 13.624 5.983 -13.589 1.00 98.00 69 VAL A C 1
ATOM 571 O O . VAL A 1 69 ? 14.505 5.294 -13.077 1.00 98.00 69 VAL A O 1
ATOM 574 N N . TYR A 1 70 ? 12.402 5.496 -13.824 1.00 97.94 70 TYR A N 1
ATOM 575 C CA . TYR A 1 70 ? 12.074 4.105 -13.537 1.00 97.94 70 TYR A CA 1
ATOM 576 C C . TYR A 1 70 ? 12.927 3.140 -14.360 1.00 97.94 70 TYR A C 1
ATOM 578 O O . TYR A 1 70 ? 13.513 2.216 -13.812 1.00 97.94 70 TYR A O 1
ATOM 586 N N . GLU A 1 71 ? 13.041 3.353 -15.666 1.00 97.38 71 GLU A N 1
ATOM 587 C CA . GLU A 1 71 ? 13.810 2.476 -16.545 1.00 97.38 71 GLU A CA 1
ATOM 588 C C . GLU A 1 71 ? 15.292 2.408 -16.148 1.00 97.38 71 GLU A C 1
ATOM 590 O O . GLU A 1 71 ? 15.861 1.314 -16.087 1.00 97.38 71 GLU A O 1
ATOM 595 N N . LYS A 1 72 ? 15.896 3.563 -15.839 1.00 97.19 72 LYS A N 1
ATOM 596 C CA . LYS A 1 72 ? 17.340 3.695 -15.604 1.00 97.19 72 LYS A CA 1
ATOM 597 C C . LYS A 1 72 ? 17.777 3.445 -14.164 1.00 97.19 72 LYS A C 1
ATOM 599 O O . LYS A 1 72 ? 18.899 2.996 -13.965 1.00 97.19 72 LYS A O 1
ATOM 604 N N . VAL A 1 73 ? 16.930 3.746 -13.179 1.00 96.50 73 VAL A N 1
ATOM 605 C CA . VAL A 1 73 ? 17.326 3.780 -11.759 1.00 96.50 73 VAL A CA 1
ATOM 606 C C . VAL A 1 73 ? 16.474 2.832 -10.924 1.00 96.50 73 VAL A C 1
ATOM 608 O O . VAL A 1 73 ? 16.972 1.868 -10.341 1.00 96.50 73 VAL A O 1
ATOM 611 N N . VAL A 1 74 ? 15.162 3.063 -10.893 1.00 96.25 74 VAL A N 1
ATOM 612 C CA . VAL A 1 74 ? 14.292 2.377 -9.930 1.00 96.25 74 VAL A CA 1
ATOM 613 C C . VAL A 1 74 ? 14.002 0.934 -10.327 1.00 96.25 74 VAL A C 1
ATOM 615 O O . VAL A 1 74 ? 14.030 0.038 -9.490 1.00 96.25 74 VAL A O 1
ATOM 618 N N . GLY A 1 75 ? 13.754 0.678 -11.604 1.00 95.69 75 GLY A N 1
ATOM 619 C CA . GLY A 1 75 ? 13.512 -0.647 -12.160 1.00 95.69 75 GLY A CA 1
ATOM 620 C C . GLY A 1 75 ? 14.661 -1.620 -11.884 1.00 95.69 75 GLY A C 1
ATOM 621 O O . GLY A 1 75 ? 14.384 -2.708 -11.375 1.00 95.69 75 GLY A O 1
ATOM 622 N N . PRO A 1 76 ? 15.931 -1.264 -12.171 1.00 95.00 76 PRO A N 1
ATOM 623 C CA . PRO A 1 76 ? 17.090 -2.058 -11.762 1.00 95.00 76 PRO A CA 1
ATOM 624 C C . PRO A 1 76 ? 17.090 -2.371 -10.261 1.00 95.00 76 PRO A C 1
ATOM 626 O O . PRO A 1 76 ? 17.114 -3.544 -9.893 1.00 95.00 76 PRO A O 1
ATOM 629 N N . TYR A 1 77 ? 16.909 -1.360 -9.404 1.00 93.38 77 TYR A N 1
ATOM 630 C CA . TYR A 1 77 ? 16.850 -1.538 -7.949 1.00 93.38 77 TYR A CA 1
ATOM 631 C C . TYR A 1 77 ? 15.730 -2.492 -7.495 1.00 93.38 77 TYR A C 1
ATOM 633 O O . TYR A 1 77 ? 15.943 -3.344 -6.637 1.00 93.38 77 TYR A O 1
ATOM 641 N N . VAL A 1 78 ? 14.529 -2.398 -8.075 1.00 92.75 78 VAL A N 1
ATOM 642 C CA . VAL A 1 78 ? 13.392 -3.286 -7.757 1.00 92.75 78 VAL A CA 1
ATOM 643 C C . VAL A 1 78 ? 13.658 -4.732 -8.196 1.00 92.75 78 VAL A C 1
ATOM 645 O O . VAL A 1 78 ? 13.230 -5.676 -7.522 1.00 92.75 78 VAL A O 1
ATOM 648 N N . ARG A 1 79 ? 14.352 -4.930 -9.323 1.00 89.12 79 ARG A N 1
ATOM 649 C CA . ARG A 1 79 ? 14.715 -6.262 -9.837 1.00 89.12 79 ARG A CA 1
ATOM 650 C C . ARG A 1 79 ? 15.825 -6.914 -9.015 1.00 89.12 79 ARG A C 1
ATOM 652 O O . ARG A 1 79 ? 15.720 -8.099 -8.709 1.00 89.12 79 ARG A O 1
ATOM 659 N N . GLU A 1 80 ? 16.834 -6.139 -8.635 1.00 84.56 80 GLU A N 1
ATOM 660 C CA . GLU A 1 80 ? 18.003 -6.584 -7.862 1.00 84.56 80 GLU A CA 1
ATOM 661 C C . GLU A 1 80 ? 17.763 -6.590 -6.343 1.00 84.56 80 GLU A C 1
ATOM 663 O O . GLU A 1 80 ? 18.567 -7.131 -5.584 1.00 84.56 80 GLU A O 1
ATOM 668 N N . GLY A 1 81 ? 16.660 -5.986 -5.891 1.00 71.31 81 GLY A N 1
ATOM 669 C CA . GLY A 1 81 ? 16.328 -5.822 -4.481 1.00 71.31 81 GLY A CA 1
ATOM 670 C C . GLY A 1 81 ? 16.287 -7.145 -3.700 1.00 71.31 81 GLY A C 1
ATOM 671 O O . GLY A 1 81 ? 15.978 -8.200 -4.255 1.00 71.31 81 GLY A O 1
ATOM 672 N N . PRO A 1 82 ? 16.571 -7.108 -2.385 1.00 65.00 82 PRO A N 1
ATOM 673 C CA . PRO A 1 82 ? 16.831 -8.309 -1.600 1.00 65.00 82 PRO A CA 1
ATOM 674 C C . PRO A 1 82 ? 15.589 -9.202 -1.464 1.00 65.00 82 PRO A C 1
ATOM 676 O O . PRO A 1 82 ? 14.652 -8.884 -0.726 1.00 65.00 82 PRO A O 1
ATOM 679 N N . GLU A 1 83 ? 15.629 -10.373 -2.105 1.00 68.94 83 GLU A N 1
ATOM 680 C CA . GLU A 1 83 ? 14.600 -11.422 -1.998 1.00 68.94 83 GLU A CA 1
ATOM 681 C C . GLU A 1 83 ? 14.437 -11.959 -0.569 1.00 68.94 83 GLU A C 1
ATOM 683 O O . GLU A 1 83 ? 13.388 -12.494 -0.214 1.00 68.94 83 GLU A O 1
ATOM 688 N N . SER A 1 84 ? 15.439 -11.763 0.296 1.00 64.88 84 SER A N 1
ATOM 689 C CA . SER A 1 84 ? 15.439 -12.245 1.683 1.00 64.88 84 SER A CA 1
ATOM 690 C C . SER A 1 84 ? 14.268 -11.722 2.526 1.00 64.88 84 SER A C 1
ATOM 692 O O . SER A 1 84 ? 13.923 -12.332 3.536 1.00 64.88 84 SER A O 1
ATOM 694 N N . ARG A 1 85 ? 13.606 -10.632 2.108 1.00 73.19 85 ARG A N 1
ATOM 695 C CA . ARG A 1 85 ? 12.402 -10.091 2.766 1.00 73.19 85 ARG A CA 1
ATOM 696 C C . ARG A 1 85 ? 11.082 -10.698 2.274 1.00 73.19 85 ARG A C 1
ATOM 698 O O . ARG A 1 85 ? 10.035 -10.338 2.808 1.00 73.19 85 ARG A O 1
ATOM 705 N N . LEU A 1 86 ? 11.111 -11.593 1.286 1.00 86.44 86 LEU A N 1
ATOM 706 C CA . LEU A 1 86 ? 9.921 -12.190 0.665 1.00 86.44 86 LEU A CA 1
ATOM 707 C C . LEU A 1 86 ? 9.614 -13.604 1.160 1.00 86.44 86 LEU A C 1
ATOM 709 O O . LEU A 1 86 ? 8.533 -14.116 0.889 1.00 86.44 86 LEU A O 1
ATOM 713 N N . GLN A 1 87 ? 10.518 -14.232 1.919 1.00 87.69 87 GLN A N 1
ATOM 714 C CA . GLN A 1 87 ? 10.338 -15.629 2.323 1.00 87.69 87 GLN A CA 1
ATOM 715 C C . GLN A 1 87 ? 9.042 -15.858 3.112 1.00 87.69 87 GLN A C 1
ATOM 717 O O . GLN A 1 87 ? 8.381 -16.872 2.909 1.00 87.69 87 GLN A O 1
ATOM 722 N N . TRP A 1 88 ? 8.646 -14.917 3.973 1.00 87.94 88 TRP A N 1
ATOM 723 C CA . TRP A 1 88 ? 7.380 -15.015 4.703 1.00 87.94 88 TRP A CA 1
ATOM 724 C C . TRP A 1 88 ? 6.172 -14.986 3.749 1.00 87.94 88 TRP A C 1
ATOM 726 O O . TRP A 1 88 ? 5.283 -15.818 3.891 1.00 87.94 88 TRP A O 1
ATOM 736 N N . VAL A 1 89 ? 6.192 -14.126 2.718 1.00 91.12 89 VAL A N 1
ATOM 737 C CA . VAL A 1 89 ? 5.158 -14.074 1.669 1.00 91.12 89 VAL A CA 1
ATOM 738 C C . VAL A 1 89 ? 5.064 -15.431 0.983 1.00 91.12 89 VAL A C 1
ATOM 740 O O . VAL A 1 89 ? 3.984 -15.999 0.863 1.00 91.12 89 VAL A O 1
ATOM 743 N N . TYR A 1 90 ? 6.200 -15.993 0.570 1.00 91.19 90 TYR A N 1
ATOM 744 C CA . TYR A 1 90 ? 6.222 -17.285 -0.112 1.00 91.19 90 TYR A CA 1
ATOM 745 C C . TYR A 1 90 ? 5.755 -18.423 0.790 1.00 91.19 90 TYR A C 1
ATOM 747 O O . TYR A 1 90 ? 5.022 -19.287 0.323 1.00 91.19 90 TYR A O 1
ATOM 755 N N . ASN A 1 91 ? 6.080 -18.388 2.082 1.00 90.94 91 ASN A N 1
ATOM 756 C CA . ASN A 1 91 ? 5.569 -19.367 3.034 1.00 90.94 91 ASN A CA 1
ATOM 757 C C . ASN A 1 91 ? 4.033 -19.322 3.128 1.00 90.94 91 ASN A C 1
ATOM 759 O O . ASN A 1 91 ? 3.416 -20.383 3.166 1.00 90.94 91 ASN A O 1
ATOM 763 N N . VAL A 1 92 ? 3.415 -18.135 3.103 1.00 90.44 92 VAL A N 1
ATOM 764 C CA . VAL A 1 92 ? 1.947 -17.978 3.058 1.00 90.44 92 VAL A CA 1
ATOM 765 C C . VAL A 1 92 ? 1.375 -18.500 1.733 1.00 90.44 92 VAL A C 1
ATOM 767 O O . VAL A 1 92 ? 0.443 -19.311 1.713 1.00 90.44 92 VAL A O 1
ATOM 770 N N . LEU A 1 93 ? 1.956 -18.084 0.603 1.00 91.19 93 LEU A N 1
ATOM 771 C CA . LEU A 1 93 ? 1.489 -18.479 -0.733 1.00 91.19 93 LEU A CA 1
ATOM 772 C C . LEU A 1 93 ? 1.639 -19.985 -0.999 1.00 91.19 93 LEU A C 1
ATOM 774 O O . LEU A 1 93 ? 0.851 -20.555 -1.748 1.00 91.19 93 LEU A O 1
ATOM 778 N N . GLU A 1 94 ? 2.616 -20.642 -0.378 1.00 90.25 94 GLU A N 1
ATOM 779 C CA . GLU A 1 94 ? 2.851 -22.087 -0.481 1.00 90.25 94 GLU A CA 1
ATOM 780 C C . GLU A 1 94 ? 2.136 -22.891 0.620 1.00 90.25 94 GLU A C 1
ATOM 782 O O . GLU A 1 94 ? 2.214 -24.118 0.627 1.00 90.25 94 GLU A O 1
ATOM 787 N N . GLY A 1 95 ? 1.450 -22.225 1.557 1.00 86.94 95 GLY A N 1
ATOM 788 C CA . GLY A 1 95 ? 0.755 -22.874 2.673 1.00 86.94 95 GLY A CA 1
ATOM 789 C C . GLY A 1 95 ? 1.685 -23.502 3.717 1.00 86.94 95 GLY A C 1
ATOM 790 O O . GLY A 1 95 ? 1.276 -24.408 4.436 1.00 86.94 95 GLY A O 1
ATOM 791 N N . ARG A 1 96 ? 2.940 -23.047 3.799 1.00 84.81 96 ARG A N 1
ATOM 792 C CA . ARG A 1 96 ? 3.938 -23.508 4.779 1.00 84.81 96 ARG A CA 1
ATOM 793 C C . ARG A 1 96 ? 3.825 -22.799 6.131 1.00 84.81 96 ARG A C 1
ATOM 795 O O . ARG A 1 96 ? 4.276 -23.349 7.128 1.00 84.81 96 ARG A O 1
ATOM 802 N N . SER A 1 97 ? 3.279 -21.583 6.158 1.00 79.69 97 SER A N 1
ATOM 803 C CA . SER A 1 97 ? 3.080 -20.769 7.366 1.00 79.69 97 SER A CA 1
ATOM 804 C C . SER A 1 97 ? 1.789 -19.966 7.247 1.00 79.69 97 SER A C 1
ATOM 806 O O . SER A 1 97 ? 1.423 -19.584 6.138 1.00 79.69 97 SER A O 1
ATOM 808 N N . GLU A 1 98 ? 1.131 -19.703 8.380 1.00 79.50 98 GLU A N 1
ATOM 809 C CA . GLU A 1 98 ? -0.119 -18.924 8.484 1.00 79.50 98 GLU A CA 1
ATOM 810 C C . GLU A 1 98 ? -1.257 -19.449 7.589 1.00 79.50 98 GLU A C 1
ATOM 812 O O . GLU A 1 98 ? -2.197 -18.725 7.261 1.00 79.50 98 GLU A O 1
ATOM 817 N N . ALA A 1 99 ? -1.192 -20.716 7.173 1.00 79.81 99 ALA A N 1
ATOM 818 C CA . ALA A 1 99 ? -2.154 -21.310 6.250 1.00 79.81 99 ALA A CA 1
ATOM 819 C C . ALA A 1 99 ? -3.568 -21.343 6.852 1.00 79.81 99 ALA A C 1
ATOM 821 O O . ALA A 1 99 ? -4.555 -21.164 6.144 1.00 79.81 99 ALA A O 1
ATOM 822 N N . GLU A 1 100 ? -3.654 -21.519 8.167 1.00 85.94 100 GLU A N 1
ATOM 823 C CA . GLU A 1 100 ? -4.870 -21.464 8.972 1.00 85.94 100 GLU A CA 1
ATOM 824 C C . GLU A 1 100 ? -5.478 -20.057 9.075 1.00 85.94 100 GLU A C 1
ATOM 826 O O . GLU A 1 100 ? -6.677 -19.927 9.318 1.00 85.94 100 GLU A O 1
ATOM 831 N N . MET A 1 101 ? -4.674 -19.010 8.860 1.00 88.62 101 MET A N 1
ATOM 832 C CA . MET A 1 101 ? -5.107 -17.609 8.908 1.00 88.62 101 MET A CA 1
ATOM 833 C C . MET A 1 101 ? -5.666 -17.128 7.563 1.00 88.62 101 MET A C 1
ATOM 835 O O . MET A 1 101 ? -6.275 -16.060 7.486 1.00 88.62 101 MET A O 1
ATOM 839 N N . VAL A 1 102 ? -5.472 -17.905 6.494 1.00 94.94 102 VAL A N 1
ATOM 840 C CA . VAL A 1 102 ? -5.942 -17.567 5.151 1.00 94.94 102 VAL A CA 1
ATOM 841 C C . VAL A 1 102 ? -7.468 -17.664 5.085 1.00 94.94 102 VAL A C 1
ATOM 843 O O . VAL A 1 102 ? -8.070 -18.719 5.279 1.00 94.94 102 VAL A O 1
ATOM 846 N N . LEU A 1 103 ? -8.109 -16.541 4.771 1.00 96.44 103 LEU A N 1
ATOM 847 C CA . LEU A 1 103 ? -9.566 -16.403 4.709 1.00 96.44 103 LEU A CA 1
ATOM 848 C C . LEU A 1 103 ? -10.130 -16.773 3.334 1.00 96.44 103 LEU A C 1
ATOM 850 O O . LEU A 1 103 ? -11.282 -17.205 3.237 1.00 96.44 103 LEU A O 1
ATOM 854 N N . TYR A 1 104 ? -9.313 -16.590 2.296 1.00 97.44 104 TYR A N 1
ATOM 855 C CA . TYR A 1 104 ? -9.592 -16.903 0.897 1.00 97.44 104 TYR A CA 1
ATOM 856 C C . TYR A 1 104 ? -8.288 -17.234 0.170 1.00 97.44 104 TYR A C 1
ATOM 858 O O . TYR A 1 104 ? -7.272 -16.576 0.405 1.00 97.44 104 TYR A O 1
ATOM 866 N N . ALA A 1 105 ? -8.321 -18.205 -0.742 1.00 95.75 105 ALA A N 1
ATOM 867 C CA . ALA A 1 105 ? -7.207 -18.488 -1.638 1.00 95.75 105 ALA A CA 1
ATOM 868 C C . ALA A 1 105 ? -7.690 -19.001 -2.997 1.00 95.75 105 ALA A C 1
ATOM 870 O O . ALA A 1 105 ? -8.349 -20.036 -3.079 1.00 95.75 105 ALA A O 1
ATOM 871 N N . ASP A 1 106 ? -7.259 -18.320 -4.051 1.00 96.44 106 ASP A N 1
ATOM 872 C CA . ASP A 1 106 ? -7.188 -18.840 -5.411 1.00 96.44 106 ASP A CA 1
ATOM 873 C C . ASP A 1 106 ? -5.716 -19.133 -5.719 1.00 96.44 106 ASP A C 1
ATOM 875 O O . ASP A 1 106 ? -4.855 -18.264 -5.577 1.00 96.44 106 ASP A O 1
ATOM 879 N N . ARG A 1 107 ? -5.416 -20.377 -6.097 1.00 94.50 107 ARG A N 1
ATOM 880 C CA . ARG A 1 107 ? -4.045 -20.854 -6.324 1.00 94.50 107 ARG A CA 1
ATOM 881 C C . ARG A 1 107 ? -3.616 -20.778 -7.790 1.00 94.50 107 ARG A C 1
ATOM 883 O O . ARG A 1 107 ? -2.554 -21.306 -8.116 1.00 94.50 107 ARG A O 1
ATOM 890 N N . HIS A 1 108 ? -4.393 -20.141 -8.671 1.00 96.44 108 HIS A N 1
ATOM 891 C CA . HIS A 1 108 ? -3.966 -19.928 -10.052 1.00 96.44 108 HIS A CA 1
ATOM 892 C C . HIS A 1 108 ? -2.638 -19.142 -10.089 1.00 96.44 108 HIS A C 1
ATOM 894 O O . HIS A 1 108 ? -2.540 -18.085 -9.466 1.00 96.44 108 HIS A O 1
ATOM 900 N N . PRO A 1 109 ? -1.603 -19.613 -10.809 1.00 94.12 109 PRO A N 1
ATOM 901 C CA . PRO A 1 109 ? -0.251 -19.060 -10.694 1.00 94.12 109 PRO A CA 1
ATOM 902 C C . PRO A 1 109 ? -0.113 -17.613 -11.187 1.00 94.12 109 PRO A C 1
ATOM 904 O O . PRO A 1 109 ? 0.722 -16.881 -10.668 1.00 94.12 109 PRO A O 1
ATOM 907 N N . GLU A 1 110 ? -0.920 -17.199 -12.167 1.00 94.06 110 GLU A N 1
ATOM 908 C CA . GLU A 1 110 ? -0.823 -15.860 -12.785 1.00 94.06 110 GLU A CA 1
ATOM 909 C C . GLU A 1 110 ? -1.941 -14.900 -12.361 1.00 94.06 110 GLU A C 1
ATOM 911 O O . GLU A 1 110 ? -1.843 -13.691 -12.531 1.00 94.06 110 GLU A O 1
ATOM 916 N N . GLU A 1 111 ? -3.023 -15.445 -11.816 1.00 95.44 111 GLU A N 1
ATOM 917 C CA . GLU A 1 111 ? -4.294 -14.731 -11.648 1.00 95.44 111 GLU A CA 1
ATOM 918 C C . GLU A 1 111 ? -4.917 -14.952 -10.263 1.00 95.44 111 GLU A C 1
ATOM 920 O O . GLU A 1 111 ? -5.900 -14.297 -9.902 1.00 95.44 111 GLU A O 1
ATOM 925 N N . GLY A 1 112 ? -4.359 -15.884 -9.493 1.00 97.62 112 GLY A N 1
ATOM 926 C CA . GLY A 1 112 ? -4.794 -16.195 -8.149 1.00 97.62 112 GLY A CA 1
ATOM 927 C C . GLY A 1 112 ? -4.198 -15.234 -7.131 1.00 97.62 112 GLY A C 1
ATOM 928 O O . GLY A 1 112 ? -3.241 -14.497 -7.388 1.00 97.62 112 GLY A O 1
ATOM 929 N N . PHE A 1 113 ? -4.768 -15.262 -5.936 1.00 98.38 113 PHE A N 1
ATOM 930 C CA . PHE A 1 113 ? -4.336 -14.477 -4.791 1.00 98.38 113 PHE A CA 1
ATOM 931 C C . PHE A 1 113 ? -4.881 -15.094 -3.505 1.00 98.38 113 PHE A C 1
ATOM 933 O O . PHE A 1 113 ? -5.833 -15.878 -3.530 1.00 98.38 113 PHE A O 1
ATOM 940 N N . CYS A 1 114 ? -4.313 -14.712 -2.365 1.00 97.56 114 CYS A N 1
ATOM 941 C CA . CYS A 1 114 ? -4.868 -15.049 -1.059 1.00 97.56 114 CYS A CA 1
ATOM 942 C C . CYS A 1 114 ? -5.185 -13.804 -0.233 1.00 97.56 114 CYS A C 1
ATOM 944 O O . CYS A 1 114 ? -4.552 -12.763 -0.402 1.00 97.56 114 CYS A O 1
ATOM 946 N N . ILE A 1 115 ? -6.153 -13.935 0.671 1.00 98.38 115 ILE A N 1
ATOM 947 C CA . ILE A 1 115 ? -6.561 -12.892 1.616 1.00 98.38 115 ILE A CA 1
ATOM 948 C C . ILE A 1 115 ? -6.327 -13.407 3.030 1.00 98.38 115 ILE A C 1
ATOM 950 O O . ILE A 1 115 ? -6.766 -14.509 3.365 1.00 98.38 115 ILE A O 1
ATOM 954 N N . LEU A 1 116 ? -5.666 -12.605 3.858 1.00 97.19 116 LEU A N 1
ATOM 955 C CA . LEU A 1 116 ? -5.370 -12.917 5.255 1.00 97.19 116 LEU A CA 1
ATOM 956 C C . LEU A 1 116 ? -5.377 -11.645 6.121 1.00 97.19 116 LEU A C 1
ATOM 958 O O . LEU A 1 116 ? -5.205 -10.548 5.582 1.00 97.19 116 LEU A O 1
ATOM 962 N N . PRO A 1 117 ? -5.574 -11.755 7.446 1.00 95.62 117 PRO A N 1
ATOM 963 C CA . PRO A 1 117 ? -5.362 -10.641 8.365 1.00 95.62 117 PRO A CA 1
ATOM 964 C C . PRO A 1 117 ? -3.912 -10.141 8.318 1.00 95.62 117 PRO A C 1
ATOM 966 O O . PRO A 1 117 ? -2.977 -10.938 8.309 1.00 95.62 117 PRO A O 1
ATOM 969 N N . ASP A 1 118 ? -3.713 -8.824 8.318 1.00 93.38 118 ASP A N 1
ATOM 970 C CA . ASP A 1 118 ? -2.383 -8.225 8.445 1.00 93.38 118 ASP A CA 1
ATOM 971 C C . ASP A 1 118 ? -1.931 -8.239 9.913 1.00 93.38 118 ASP A C 1
ATOM 973 O O . ASP A 1 118 ? -2.714 -7.965 10.825 1.00 93.38 118 ASP A O 1
ATOM 977 N N . SER A 1 119 ? -0.641 -8.487 10.144 1.00 86.75 119 SER A N 1
ATOM 978 C CA . SER A 1 119 ? -0.021 -8.481 11.480 1.00 86.75 119 SER A CA 1
ATOM 979 C C . SER A 1 119 ? -0.224 -7.192 12.298 1.00 86.75 119 SER A C 1
ATOM 981 O O . SER A 1 119 ? -0.077 -7.208 13.521 1.00 86.75 119 SER A O 1
ATOM 983 N N . LYS A 1 120 ? -0.563 -6.062 11.660 1.00 85.94 120 LYS A N 1
ATOM 984 C CA . LYS A 1 120 ? -0.912 -4.804 12.339 1.00 85.94 120 LYS A CA 1
ATOM 985 C C . LYS A 1 120 ? -2.220 -4.887 13.125 1.00 85.94 120 LYS A C 1
ATOM 987 O O . LYS A 1 120 ? -2.397 -4.105 14.064 1.00 85.94 120 LYS A O 1
ATOM 992 N N . TRP A 1 121 ? -3.126 -5.783 12.747 1.00 90.31 121 TRP A N 1
ATOM 993 C CA . TRP A 1 121 ? -4.430 -5.928 13.375 1.00 90.31 121 TRP A CA 1
ATOM 994 C C . TRP A 1 121 ? -4.434 -7.066 14.395 1.00 90.31 121 TRP A C 1
ATOM 996 O O . TRP A 1 121 ? -4.056 -8.197 14.107 1.00 90.31 121 TRP A O 1
ATOM 1006 N N . ASP A 1 122 ? -4.901 -6.764 15.605 1.00 83.94 122 ASP A N 1
ATOM 1007 C CA . ASP A 1 122 ? -4.983 -7.726 16.708 1.00 83.94 122 ASP A CA 1
ATOM 1008 C C . ASP A 1 122 ? -6.195 -8.666 16.628 1.00 83.94 122 ASP A C 1
ATOM 1010 O O . ASP A 1 122 ? -6.348 -9.535 17.486 1.00 83.94 122 ASP A O 1
ATOM 1014 N N . GLN A 1 123 ? -7.063 -8.478 15.627 1.00 85.56 123 GLN A N 1
ATOM 1015 C CA . GLN A 1 123 ? -8.308 -9.224 15.423 1.00 85.56 123 GLN A CA 1
ATOM 1016 C C . GLN A 1 123 ? -9.319 -9.112 16.571 1.00 85.56 123 GLN A C 1
ATOM 1018 O O . GLN A 1 123 ? -10.293 -9.860 16.619 1.00 85.56 123 GLN A O 1
ATOM 1023 N N . ARG A 1 124 ? -9.133 -8.149 17.482 1.00 84.06 124 ARG A N 1
ATOM 1024 C CA . ARG A 1 124 ? -10.048 -7.882 18.599 1.00 84.06 124 ARG A CA 1
ATOM 1025 C C . ARG A 1 124 ? -10.931 -6.686 18.303 1.00 84.06 124 ARG A C 1
ATOM 1027 O O . ARG A 1 124 ? -12.149 -6.771 18.438 1.00 84.06 124 ARG A O 1
ATOM 1034 N N . ASN A 1 125 ? -10.328 -5.577 17.877 1.00 83.81 125 ASN A N 1
ATOM 1035 C CA . ASN A 1 125 ? -11.079 -4.375 17.543 1.00 83.81 125 ASN A CA 1
ATOM 1036 C C . ASN A 1 125 ? -11.447 -4.367 16.055 1.00 83.81 125 ASN A C 1
ATOM 1038 O O . ASN A 1 125 ? -10.577 -4.194 15.203 1.00 83.81 125 ASN A O 1
ATOM 1042 N N . MET A 1 126 ? -12.737 -4.493 15.737 1.00 85.50 126 MET A N 1
ATOM 1043 C CA . MET A 1 126 ? -13.222 -4.451 14.350 1.00 85.50 126 MET A CA 1
ATOM 1044 C C . MET A 1 126 ? -13.039 -3.076 13.687 1.00 85.50 126 MET A C 1
ATOM 1046 O O . MET A 1 126 ? -12.958 -2.988 12.465 1.00 85.50 126 MET A O 1
ATOM 1050 N N . GLN A 1 127 ? -12.885 -1.997 14.462 1.00 83.44 127 GLN A N 1
ATOM 1051 C CA . GLN A 1 127 ? -12.510 -0.686 13.912 1.00 83.44 127 GLN A CA 1
ATOM 1052 C C . GLN A 1 127 ? -11.078 -0.685 13.355 1.00 83.44 127 GLN A C 1
ATOM 1054 O O . GLN A 1 127 ? -10.748 0.123 12.494 1.00 83.44 127 GLN A O 1
ATOM 1059 N N . GLY A 1 128 ? -10.233 -1.605 13.828 1.00 85.44 128 GLY A N 1
ATOM 1060 C CA . GLY A 1 128 ? -8.855 -1.776 13.383 1.00 85.44 128 GLY A CA 1
ATOM 1061 C C . GLY A 1 128 ? -8.672 -2.806 12.271 1.00 85.44 128 GLY A C 1
ATOM 1062 O O . GLY A 1 128 ? -7.526 -3.196 12.058 1.00 85.44 128 GLY A O 1
ATOM 1063 N N . ILE A 1 129 ? -9.749 -3.273 11.609 1.00 92.31 129 ILE A N 1
ATOM 1064 C CA . ILE A 1 129 ? -9.652 -4.282 10.540 1.00 92.31 129 ILE A CA 1
ATOM 1065 C C . ILE A 1 129 ? -8.580 -3.878 9.537 1.00 92.31 129 ILE A C 1
ATOM 1067 O O . ILE A 1 129 ? -8.616 -2.790 8.955 1.00 92.31 129 ILE A O 1
ATOM 1071 N N . TYR A 1 130 ? -7.656 -4.811 9.336 1.00 96.44 130 TYR A N 1
ATOM 1072 C CA . TYR A 1 130 ? -6.586 -4.717 8.368 1.00 96.44 130 TYR A CA 1
ATOM 1073 C C . TYR A 1 130 ? -6.413 -6.098 7.745 1.00 96.44 130 TYR A C 1
ATOM 1075 O O . TYR A 1 130 ? -5.940 -7.029 8.396 1.00 96.44 130 TYR A O 1
ATOM 1083 N N . LEU A 1 131 ? -6.819 -6.233 6.487 1.00 97.69 131 LEU A N 1
ATOM 1084 C CA . LEU A 1 131 ? -6.558 -7.412 5.673 1.00 97.69 131 LEU A CA 1
ATOM 1085 C C . LEU A 1 131 ? -5.511 -7.079 4.615 1.00 97.69 131 LEU A C 1
ATOM 1087 O O . LEU A 1 131 ? -5.336 -5.930 4.197 1.00 97.69 131 LEU A O 1
ATOM 1091 N N . LEU A 1 132 ? -4.836 -8.122 4.168 1.00 97.62 132 LEU A N 1
ATOM 1092 C CA . LEU A 1 132 ? -3.851 -8.080 3.112 1.00 97.62 132 LEU A CA 1
ATOM 1093 C C . LEU A 1 132 ? -4.289 -9.033 2.003 1.00 97.62 132 LEU A C 1
ATOM 1095 O O . LEU A 1 132 ? -4.716 -10.154 2.274 1.00 97.62 132 LEU A O 1
ATOM 1099 N N . VAL A 1 133 ? -4.176 -8.589 0.756 1.00 98.50 133 VAL A N 1
ATOM 1100 C CA . VAL A 1 133 ? -4.368 -9.431 -0.427 1.00 98.50 133 VAL A CA 1
ATOM 1101 C C . VAL A 1 133 ? -3.016 -9.613 -1.098 1.00 98.50 133 VAL A C 1
ATOM 1103 O O . VAL A 1 133 ? -2.392 -8.623 -1.469 1.00 98.50 133 VAL A O 1
ATOM 1106 N N . LEU A 1 134 ? -2.553 -10.852 -1.248 1.00 98.12 134 LEU A N 1
ATOM 1107 C CA . LEU A 1 134 ? -1.255 -11.187 -1.841 1.00 98.12 134 LEU A CA 1
ATOM 1108 C C . LEU A 1 134 ? -1.466 -11.872 -3.192 1.00 98.12 134 LEU A C 1
ATOM 1110 O O . LEU A 1 134 ? -2.122 -12.912 -3.245 1.00 98.12 134 LEU A O 1
ATOM 1114 N N . ALA A 1 135 ? -0.897 -11.328 -4.272 1.00 98.06 135 ALA A N 1
ATOM 1115 C CA . ALA A 1 135 ? -0.930 -11.991 -5.580 1.00 98.06 135 ALA A CA 1
ATOM 1116 C C . ALA A 1 135 ? -0.156 -13.321 -5.549 1.00 98.06 135 ALA A C 1
ATOM 1118 O O . ALA A 1 135 ? 0.858 -13.425 -4.862 1.00 98.06 135 ALA A O 1
ATOM 1119 N N . MET A 1 136 ? -0.585 -14.330 -6.309 1.00 97.00 136 MET A N 1
ATOM 1120 C CA . MET A 1 136 ? 0.197 -15.564 -6.477 1.00 97.00 136 MET A CA 1
ATOM 1121 C C . MET A 1 136 ? 1.410 -15.348 -7.393 1.00 97.00 136 MET A C 1
ATOM 1123 O O . MET A 1 136 ? 2.470 -15.937 -7.162 1.00 97.00 136 MET A O 1
ATOM 1127 N N . ASP A 1 137 ? 1.275 -14.483 -8.403 1.00 96.06 137 ASP A N 1
ATOM 1128 C CA . ASP A 1 137 ? 2.330 -14.230 -9.382 1.00 96.06 137 ASP A CA 1
ATOM 1129 C C . ASP A 1 137 ? 3.490 -13.426 -8.774 1.00 96.06 137 ASP A C 1
ATOM 1131 O O . ASP A 1 137 ? 3.400 -12.221 -8.530 1.00 96.06 137 ASP A O 1
ATOM 1135 N N . ARG A 1 138 ? 4.626 -14.101 -8.583 1.00 93.50 138 ARG A N 1
ATOM 1136 C CA . ARG A 1 138 ? 5.861 -13.523 -8.025 1.00 93.50 138 ARG A CA 1
ATOM 1137 C C . ARG A 1 138 ? 6.537 -12.514 -8.953 1.00 93.50 138 ARG A C 1
ATOM 1139 O O . ARG A 1 138 ? 7.452 -11.813 -8.526 1.00 93.50 138 ARG A O 1
ATOM 1146 N N . ARG A 1 139 ? 6.142 -12.459 -10.228 1.00 93.44 139 ARG A N 1
ATOM 1147 C CA . ARG A 1 139 ? 6.699 -11.518 -11.210 1.00 93.44 139 ARG A CA 1
ATOM 1148 C C . ARG A 1 139 ? 6.160 -10.104 -11.006 1.00 93.44 139 ARG A C 1
ATOM 1150 O O . ARG A 1 139 ? 6.816 -9.153 -11.423 1.00 93.44 139 ARG A O 1
ATOM 1157 N N . ILE A 1 140 ? 5.009 -9.950 -10.349 1.00 96.31 140 ILE A N 1
ATOM 1158 C CA . ILE A 1 140 ? 4.414 -8.642 -10.065 1.00 96.31 140 ILE A CA 1
ATOM 1159 C C . ILE A 1 140 ? 5.027 -8.113 -8.764 1.00 96.31 140 ILE A C 1
ATOM 1161 O O . ILE A 1 140 ? 4.624 -8.495 -7.666 1.00 96.31 140 ILE A O 1
ATOM 1165 N N . ARG A 1 141 ? 6.032 -7.241 -8.871 1.00 95.38 141 ARG A N 1
ATOM 1166 C CA . ARG A 1 141 ? 6.777 -6.709 -7.718 1.00 95.38 141 ARG A CA 1
ATOM 1167 C C . ARG A 1 141 ? 6.181 -5.410 -7.197 1.00 95.38 141 ARG A C 1
ATOM 1169 O O . ARG A 1 141 ? 6.194 -5.153 -5.994 1.00 95.38 141 ARG A O 1
ATOM 1176 N N . THR A 1 142 ? 5.677 -4.575 -8.102 1.00 96.62 142 THR A N 1
ATOM 1177 C CA . THR A 1 142 ? 5.071 -3.270 -7.805 1.00 96.62 142 THR A CA 1
ATOM 1178 C C . THR A 1 142 ? 3.947 -2.942 -8.788 1.00 96.62 142 THR A C 1
ATOM 1180 O O . THR A 1 142 ? 3.705 -3.670 -9.749 1.00 96.62 142 THR A O 1
ATOM 1183 N N . MET A 1 143 ? 3.308 -1.778 -8.619 1.00 96.56 143 MET A N 1
ATOM 1184 C CA . MET A 1 143 ? 2.345 -1.264 -9.598 1.00 96.56 143 MET A CA 1
ATOM 1185 C C . MET A 1 143 ? 2.946 -1.033 -11.001 1.00 96.56 143 MET A C 1
ATOM 1187 O O . MET A 1 143 ? 2.209 -1.042 -11.982 1.00 96.56 143 MET A O 1
ATOM 1191 N N . ARG A 1 144 ? 4.277 -0.874 -11.129 1.00 98.00 144 ARG A N 1
ATOM 1192 C CA . ARG A 1 144 ? 4.970 -0.737 -12.427 1.00 98.00 144 ARG A CA 1
ATOM 1193 C C . ARG A 1 144 ? 4.912 -2.012 -13.271 1.00 98.00 144 ARG A C 1
ATOM 1195 O O . ARG A 1 144 ? 5.043 -1.936 -14.493 1.00 98.00 144 ARG A O 1
ATOM 1202 N N . ASP A 1 145 ? 4.660 -3.162 -12.651 1.00 97.69 145 ASP A N 1
ATOM 1203 C CA . ASP A 1 145 ? 4.536 -4.454 -13.333 1.00 97.69 145 ASP A CA 1
ATOM 1204 C C . ASP A 1 145 ? 3.100 -4.734 -13.800 1.00 97.69 145 ASP A C 1
ATOM 1206 O O . ASP A 1 145 ? 2.861 -5.691 -14.533 1.00 97.69 145 ASP A O 1
ATOM 1210 N N . LEU A 1 146 ? 2.131 -3.886 -13.429 1.00 98.31 146 LEU A N 1
ATOM 1211 C CA . LEU A 1 146 ? 0.742 -4.069 -13.831 1.00 98.31 146 LEU A CA 1
ATOM 1212 C C . LEU A 1 146 ? 0.545 -3.832 -15.332 1.00 98.31 146 LEU A C 1
ATOM 1214 O O . LEU A 1 146 ? 1.067 -2.869 -15.902 1.00 98.31 146 LEU A O 1
ATOM 1218 N N . ARG A 1 147 ? -0.212 -4.727 -15.972 1.00 97.94 147 ARG A N 1
ATOM 1219 C CA . ARG A 1 147 ? -0.549 -4.707 -17.396 1.00 97.94 147 ARG A CA 1
ATOM 1220 C C . ARG A 1 147 ? -2.041 -4.935 -17.583 1.00 97.94 147 ARG A C 1
ATOM 1222 O O . ARG A 1 147 ? -2.692 -5.422 -16.666 1.00 97.94 147 ARG A O 1
ATOM 1229 N N . GLY A 1 148 ? -2.554 -4.661 -18.784 1.00 97.75 148 GLY A N 1
ATOM 1230 C CA . GLY A 1 148 ? -3.973 -4.850 -19.128 1.00 97.75 148 GLY A CA 1
ATOM 1231 C C . GLY A 1 148 ? -4.529 -6.229 -18.745 1.00 97.75 148 GLY A C 1
ATOM 1232 O O . GLY A 1 148 ? -5.633 -6.322 -18.221 1.00 97.75 148 GLY A O 1
ATOM 1233 N N . GLY A 1 149 ? -3.729 -7.292 -18.897 1.00 97.00 149 GLY A N 1
ATOM 1234 C CA . GLY A 1 149 ? -4.120 -8.65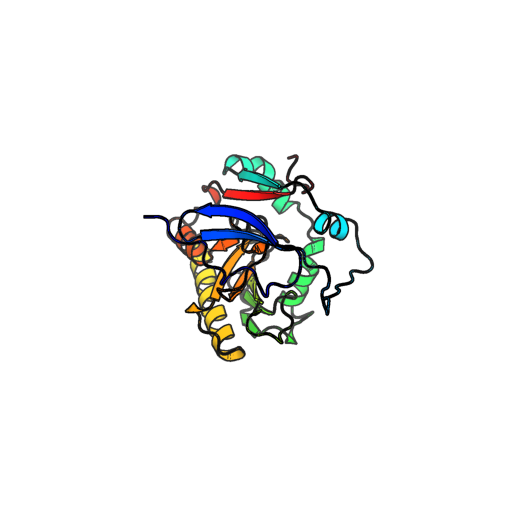1 -18.497 1.00 97.00 149 GLY A CA 1
ATOM 1235 C C . GLY A 1 149 ? -4.393 -8.830 -16.996 1.00 97.00 149 GLY A C 1
ATOM 1236 O O . GLY A 1 149 ? -5.094 -9.756 -16.613 1.00 97.00 149 GLY A O 1
ATOM 1237 N N . HIS A 1 150 ? -3.899 -7.934 -16.137 1.00 98.06 150 HIS A N 1
ATOM 1238 C CA . HIS A 1 150 ? -4.104 -8.012 -14.689 1.00 98.06 150 HIS A CA 1
ATOM 1239 C C . HIS A 1 150 ? -5.406 -7.346 -14.220 1.00 98.06 150 HIS A C 1
ATOM 1241 O O . HIS A 1 150 ? -5.766 -7.517 -13.058 1.00 98.06 150 HIS A O 1
ATOM 1247 N N . ALA A 1 151 ? -6.127 -6.610 -15.078 1.00 97.69 151 ALA A N 1
ATOM 1248 C CA . ALA A 1 151 ? -7.353 -5.903 -14.688 1.00 97.69 151 ALA A CA 1
ATOM 1249 C C . ALA A 1 151 ? -8.389 -6.842 -14.048 1.00 97.69 151 ALA A C 1
ATOM 1251 O O . ALA A 1 151 ? -8.883 -6.570 -12.955 1.00 97.69 151 ALA A O 1
ATOM 1252 N N . GLY A 1 152 ? -8.628 -8.005 -14.667 1.00 98.00 152 GLY A N 1
ATOM 1253 C CA . GLY A 1 152 ? -9.554 -9.009 -14.137 1.00 98.00 152 GLY A CA 1
ATOM 1254 C C . GLY A 1 152 ? -9.145 -9.533 -12.758 1.00 98.00 152 GLY A C 1
ATOM 1255 O O . GLY A 1 152 ? -9.989 -9.660 -11.872 1.00 98.00 152 GLY A O 1
ATOM 1256 N N . MET A 1 153 ? -7.849 -9.778 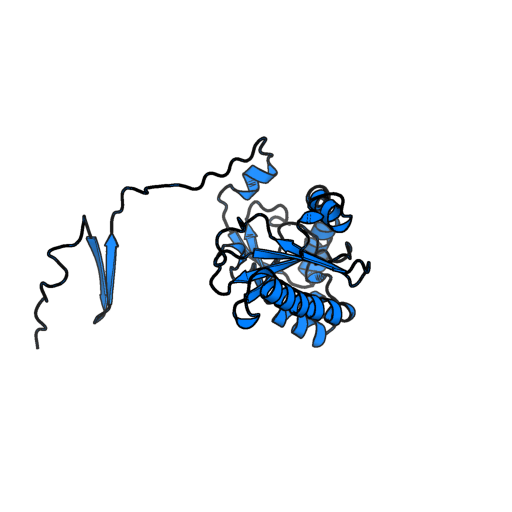-12.534 1.00 98.44 153 MET A N 1
ATOM 1257 C CA . MET A 1 153 ? -7.335 -10.174 -11.219 1.00 98.44 153 MET A CA 1
ATOM 1258 C C . MET A 1 153 ? -7.565 -9.073 -10.173 1.00 98.44 153 MET A C 1
ATOM 1260 O O . MET A 1 153 ? -8.040 -9.374 -9.081 1.00 98.44 153 MET A O 1
ATOM 1264 N N . LEU A 1 154 ? -7.269 -7.810 -10.496 1.00 98.75 154 LEU A N 1
ATOM 1265 C CA . LEU A 1 154 ? -7.436 -6.678 -9.576 1.00 98.75 154 LEU A CA 1
ATOM 1266 C C . LEU A 1 154 ? -8.909 -6.459 -9.190 1.00 98.75 154 LEU A C 1
ATOM 1268 O O . LEU A 1 154 ? -9.220 -6.256 -8.016 1.00 98.75 154 LEU A O 1
ATOM 1272 N N . GLU A 1 155 ? -9.831 -6.573 -10.149 1.00 98.62 155 GLU A N 1
ATOM 1273 C CA . GLU A 1 155 ? -11.270 -6.516 -9.874 1.00 98.62 155 GLU A CA 1
ATOM 1274 C C . GLU A 1 155 ? -11.736 -7.663 -8.973 1.00 98.62 155 GLU A C 1
ATOM 1276 O O . GLU A 1 155 ? -12.559 -7.455 -8.075 1.00 98.62 155 GLU A O 1
ATOM 1281 N N . ARG A 1 156 ? -11.213 -8.880 -9.188 1.00 98.56 156 ARG A N 1
ATOM 1282 C CA . ARG A 1 156 ? -11.499 -10.021 -8.309 1.00 98.56 156 ARG A CA 1
ATOM 1283 C C . ARG A 1 156 ? -10.935 -9.806 -6.910 1.00 98.56 156 ARG A C 1
ATOM 1285 O O . ARG A 1 156 ? -11.644 -10.090 -5.953 1.00 98.56 156 ARG A O 1
ATOM 1292 N N . MET A 1 157 ? -9.723 -9.263 -6.772 1.00 98.75 157 MET A N 1
ATOM 1293 C CA . MET A 1 157 ? -9.152 -8.918 -5.463 1.00 98.75 157 MET A CA 1
ATOM 1294 C C . MET A 1 157 ? -10.074 -7.972 -4.690 1.00 98.75 157 MET A C 1
ATOM 1296 O O . MET A 1 157 ? -10.348 -8.230 -3.520 1.00 98.75 157 MET A O 1
ATOM 1300 N N . ARG A 1 158 ? -10.606 -6.928 -5.344 1.00 98.62 158 ARG A N 1
ATOM 1301 C CA . ARG A 1 158 ? -11.572 -6.009 -4.723 1.00 98.62 158 ARG A CA 1
ATOM 1302 C C . ARG A 1 158 ? -12.839 -6.740 -4.270 1.00 98.62 158 ARG A C 1
ATOM 1304 O O . ARG A 1 158 ? -13.197 -6.679 -3.097 1.00 98.62 158 ARG A O 1
ATOM 1311 N N . LYS A 1 159 ? -13.501 -7.455 -5.186 1.00 98.56 159 LYS A N 1
ATOM 1312 C CA . LYS A 1 159 ? -14.782 -8.137 -4.918 1.00 98.56 159 LYS A CA 1
ATOM 1313 C C . LYS A 1 159 ? -14.658 -9.210 -3.836 1.00 98.56 159 LYS A C 1
ATOM 1315 O O . LYS A 1 159 ? -15.492 -9.273 -2.936 1.00 98.56 159 LYS A O 1
ATOM 1320 N N . GLU A 1 160 ? -13.610 -10.029 -3.888 1.00 98.69 160 GLU A N 1
ATOM 1321 C CA . GLU A 1 160 ? -13.387 -11.080 -2.894 1.00 98.69 160 GLU A CA 1
ATOM 1322 C C . GLU A 1 160 ? -12.989 -10.506 -1.534 1.00 98.69 160 GLU A C 1
ATOM 1324 O O . GLU A 1 160 ? -13.418 -11.037 -0.513 1.00 98.69 160 GLU A O 1
ATOM 1329 N N . ALA A 1 161 ? -12.248 -9.394 -1.484 1.00 98.50 161 ALA A N 1
ATOM 1330 C CA . ALA A 1 161 ? -11.974 -8.705 -0.226 1.00 98.50 161 ALA A CA 1
ATOM 1331 C C . ALA A 1 161 ? -13.245 -8.137 0.420 1.00 98.50 161 ALA A C 1
ATOM 1333 O O . ALA A 1 161 ? -13.442 -8.322 1.621 1.00 98.50 161 ALA A O 1
ATOM 1334 N N . GLU A 1 162 ? -14.135 -7.510 -0.357 1.00 98.50 162 GLU A N 1
ATOM 1335 C CA . GLU A 1 162 ? -15.447 -7.057 0.132 1.00 98.50 162 GLU A CA 1
ATOM 1336 C C . GLU A 1 162 ? -16.287 -8.235 0.647 1.00 98.50 162 GLU A C 1
ATOM 1338 O O . GLU A 1 162 ? -16.861 -8.166 1.736 1.00 98.50 162 GLU A O 1
ATOM 1343 N N . ARG A 1 163 ? -16.320 -9.344 -0.104 1.00 98.62 163 ARG A N 1
ATOM 1344 C CA . ARG A 1 163 ? -17.054 -10.556 0.276 1.00 98.62 163 ARG A CA 1
ATOM 1345 C C . ARG A 1 163 ? -16.514 -11.165 1.570 1.00 98.62 163 ARG A C 1
ATOM 1347 O O . ARG A 1 163 ? -17.290 -11.430 2.485 1.00 98.62 163 ARG A O 1
ATOM 1354 N N . VAL A 1 164 ? -15.195 -11.344 1.674 1.00 98.19 164 VAL A N 1
ATOM 1355 C CA . VAL A 1 164 ? -14.531 -11.877 2.874 1.00 98.19 164 VAL A CA 1
ATOM 1356 C C . VAL A 1 164 ? -14.786 -10.979 4.080 1.00 98.19 164 VAL A C 1
ATOM 1358 O O . VAL A 1 164 ? -15.136 -11.488 5.144 1.00 98.19 164 VAL A O 1
ATOM 1361 N N . ALA A 1 165 ? -14.655 -9.659 3.931 1.00 97.50 165 ALA A N 1
ATOM 1362 C CA . ALA A 1 165 ? -14.901 -8.720 5.020 1.00 97.50 165 ALA A CA 1
ATOM 1363 C C . ALA A 1 165 ? -16.347 -8.795 5.533 1.00 97.50 165 ALA A C 1
ATOM 1365 O O . ALA A 1 165 ? -16.579 -8.835 6.745 1.00 97.50 165 ALA A O 1
ATOM 1366 N N . LYS A 1 166 ? -17.314 -8.900 4.617 1.00 97.62 166 LYS A N 1
ATOM 1367 C CA . LYS A 1 166 ? -18.730 -9.036 4.955 1.00 97.62 166 LYS A CA 1
ATOM 1368 C C . LYS A 1 166 ? -19.037 -10.358 5.649 1.00 97.62 166 LYS A C 1
ATOM 1370 O O . LYS A 1 166 ? -19.657 -10.362 6.706 1.00 97.62 166 LYS A O 1
ATOM 1375 N N . GLU A 1 167 ? -18.597 -11.475 5.079 1.00 97.62 167 GLU A N 1
ATOM 1376 C CA . GLU A 1 167 ? -18.910 -12.811 5.599 1.00 97.62 167 GLU A CA 1
ATOM 1377 C C . GLU A 1 167 ? -18.219 -13.112 6.932 1.00 97.62 167 GLU A C 1
ATOM 1379 O O . GLU A 1 167 ? -18.815 -13.737 7.806 1.00 97.62 167 GLU A O 1
ATOM 1384 N N . ARG A 1 168 ? -16.957 -12.694 7.095 1.00 95.31 168 ARG A N 1
ATOM 1385 C CA . ARG A 1 168 ? -16.160 -13.016 8.288 1.00 95.31 168 ARG A CA 1
ATOM 1386 C C . ARG A 1 168 ? -16.340 -12.009 9.416 1.00 95.31 168 ARG A C 1
ATOM 1388 O O . ARG A 1 168 ? -16.239 -12.396 10.577 1.00 95.31 168 ARG A O 1
ATOM 1395 N N . TYR A 1 169 ? -16.582 -10.741 9.082 1.00 95.06 169 TYR A N 1
ATOM 1396 C CA . TYR A 1 169 ? -16.524 -9.640 10.048 1.00 95.06 169 TYR A CA 1
ATOM 1397 C C . TYR A 1 169 ? -17.744 -8.712 10.010 1.00 95.06 169 TYR A C 1
ATOM 1399 O O . TYR A 1 169 ? -17.800 -7.764 10.789 1.00 95.06 169 TYR A O 1
ATOM 1407 N N . GLY A 1 170 ? -18.725 -8.962 9.136 1.00 95.44 170 GLY A N 1
ATOM 1408 C CA . GLY A 1 170 ? -19.935 -8.141 9.034 1.00 95.44 170 GLY A CA 1
ATOM 1409 C C . GLY A 1 170 ? -19.689 -6.726 8.505 1.00 95.44 170 GLY A C 1
ATOM 1410 O O . GLY A 1 170 ? -20.522 -5.852 8.728 1.00 95.44 170 GLY A O 1
ATOM 1411 N N . VAL A 1 171 ? -18.555 -6.487 7.838 1.00 96.06 171 VAL A N 1
ATOM 1412 C CA . VAL A 1 171 ? -18.185 -5.170 7.302 1.00 96.06 171 VAL A CA 1
ATOM 1413 C C . VAL A 1 171 ? -18.566 -5.063 5.835 1.00 96.06 171 VAL A C 1
ATOM 1415 O O . VAL A 1 171 ? -18.144 -5.875 5.014 1.00 96.06 171 VAL A O 1
ATOM 1418 N N . GLU A 1 172 ? -19.352 -4.047 5.491 1.00 96.88 172 GLU A N 1
ATOM 1419 C CA . GLU A 1 172 ? -19.779 -3.811 4.115 1.00 96.88 172 GLU A CA 1
ATOM 1420 C C . GLU A 1 172 ? -18.656 -3.172 3.285 1.00 96.88 172 GLU A C 1
ATOM 1422 O O . GLU A 1 172 ? -17.853 -2.392 3.793 1.00 96.88 172 GLU A O 1
ATOM 1427 N N . GLY A 1 173 ? -18.636 -3.422 1.970 1.00 96.12 173 GLY A N 1
ATOM 1428 C CA . GLY A 1 173 ? -17.593 -2.889 1.079 1.00 96.12 173 GLY A CA 1
ATOM 1429 C C . GLY A 1 173 ? -17.458 -1.360 1.112 1.00 96.12 173 GLY A C 1
ATOM 1430 O O . GLY A 1 173 ? -16.351 -0.838 1.061 1.00 96.12 173 GLY A O 1
ATOM 1431 N N . ARG A 1 174 ? -18.569 -0.634 1.312 1.00 96.38 174 ARG A N 1
ATOM 1432 C CA . ARG A 1 174 ? -18.579 0.839 1.456 1.00 96.38 174 ARG A CA 1
ATOM 1433 C C . ARG A 1 174 ? -17.832 1.358 2.690 1.00 96.38 174 ARG A C 1
ATOM 1435 O O . ARG A 1 174 ? -17.581 2.552 2.793 1.00 96.38 174 ARG A O 1
ATOM 1442 N N . GLU A 1 175 ? -17.564 0.484 3.653 1.00 96.75 175 GLU A N 1
ATOM 1443 C CA . GLU A 1 175 ? -16.846 0.798 4.887 1.00 96.75 175 GLU A CA 1
ATOM 1444 C C . GLU A 1 175 ? -15.358 0.441 4.787 1.00 96.75 175 GLU A C 1
ATOM 1446 O O . GLU A 1 175 ? -14.627 0.548 5.775 1.00 96.75 175 GLU A O 1
ATOM 1451 N N . LEU A 1 176 ? -14.900 0.026 3.603 1.00 97.44 176 LEU A N 1
ATOM 1452 C CA . LEU A 1 176 ? -13.515 -0.311 3.324 1.00 97.44 176 LEU A CA 1
ATOM 1453 C C . LEU A 1 176 ? -12.886 0.709 2.378 1.00 97.44 176 LEU A C 1
ATOM 1455 O O . LEU A 1 176 ? -13.520 1.217 1.456 1.00 97.44 176 LEU A O 1
ATOM 1459 N N . LYS A 1 177 ? -11.591 0.947 2.569 1.00 96.56 177 LYS A N 1
ATOM 1460 C CA . LYS A 1 177 ? -10.724 1.541 1.553 1.00 96.56 177 LYS A CA 1
ATOM 1461 C C . LYS A 1 177 ? -9.614 0.560 1.216 1.00 96.56 177 LYS A C 1
ATOM 1463 O O . LYS A 1 177 ? -9.031 -0.070 2.101 1.00 96.56 177 LYS A O 1
ATOM 1468 N N . MET A 1 178 ? -9.346 0.430 -0.079 1.00 98.50 178 MET A N 1
ATOM 1469 C CA . MET A 1 178 ? -8.367 -0.508 -0.614 1.00 98.50 178 MET A CA 1
ATOM 1470 C C . MET A 1 178 ? -7.299 0.243 -1.386 1.00 98.50 178 MET A C 1
ATOM 1472 O O . MET A 1 178 ? -7.615 1.106 -2.208 1.00 98.50 178 MET A O 1
ATOM 1476 N N . PHE A 1 179 ? -6.035 -0.065 -1.124 1.00 98.62 179 PHE A N 1
ATOM 1477 C CA . PHE A 1 179 ? -4.926 0.647 -1.743 1.00 98.62 179 PHE A CA 1
ATOM 1478 C C . PHE A 1 179 ? -3.676 -0.216 -1.883 1.00 98.62 179 PHE A C 1
ATOM 1480 O O . PHE A 1 179 ? -3.476 -1.200 -1.174 1.00 98.62 179 PHE A O 1
ATOM 1487 N N . VAL A 1 180 ? -2.808 0.197 -2.797 1.00 98.31 180 VAL A N 1
ATOM 1488 C CA . VAL A 1 180 ? -1.485 -0.377 -3.039 1.00 98.31 180 VAL A CA 1
ATOM 1489 C C . VAL A 1 180 ? -0.434 0.624 -2.575 1.00 98.31 180 VAL A C 1
ATOM 1491 O O . VAL A 1 180 ? -0.594 1.832 -2.756 1.00 98.31 180 VAL A O 1
ATOM 1494 N N . HIS A 1 181 ? 0.659 0.142 -1.986 1.00 97.94 181 HIS A N 1
ATOM 1495 C CA . HIS A 1 181 ? 1.787 1.004 -1.657 1.00 97.94 181 HIS A CA 1
ATOM 1496 C C . HIS A 1 181 ? 2.746 1.210 -2.834 1.00 97.94 181 HIS A C 1
ATOM 1498 O O . HIS A 1 181 ? 3.133 0.256 -3.510 1.00 97.94 181 HIS A O 1
ATOM 1504 N N . TYR A 1 182 ? 3.248 2.437 -2.978 1.00 96.56 182 TYR A N 1
ATOM 1505 C CA . TYR A 1 182 ? 4.418 2.738 -3.802 1.00 96.56 182 TYR A CA 1
ATOM 1506 C C . TYR A 1 182 ? 5.316 3.787 -3.118 1.00 96.56 182 TYR A C 1
ATOM 1508 O O . TYR A 1 182 ? 4.865 4.891 -2.838 1.00 96.56 182 TYR A O 1
ATOM 1516 N N . MET A 1 183 ? 6.577 3.498 -2.780 1.00 92.56 183 MET A N 1
ATOM 1517 C CA . MET A 1 183 ? 7.233 2.179 -2.832 1.00 92.56 183 MET A CA 1
ATOM 1518 C C . MET A 1 183 ? 6.660 1.216 -1.782 1.00 92.56 183 MET A C 1
ATOM 1520 O O . MET A 1 183 ? 6.388 1.655 -0.661 1.00 92.56 183 MET A O 1
ATOM 1524 N N . PRO A 1 184 ? 6.486 -0.083 -2.072 1.00 93.75 184 PRO A N 1
ATOM 1525 C CA . PRO A 1 184 ? 6.047 -1.046 -1.067 1.00 93.75 184 PRO A CA 1
ATOM 1526 C C . PRO A 1 184 ? 7.160 -1.353 -0.052 1.00 93.75 184 PRO A C 1
ATOM 1528 O O . PRO A 1 184 ? 8.336 -1.087 -0.285 1.00 93.75 184 PRO A O 1
ATOM 1531 N N . SER A 1 185 ? 6.801 -1.913 1.107 1.00 88.44 185 SER A N 1
ATOM 1532 C CA . SER A 1 185 ? 7.795 -2.336 2.114 1.00 88.44 185 SER A CA 1
ATOM 1533 C C . SER A 1 185 ? 8.573 -3.595 1.708 1.00 88.44 185 SER A C 1
ATOM 1535 O O . SER A 1 185 ? 9.644 -3.860 2.256 1.00 88.44 185 SER A O 1
ATOM 1537 N N . TYR A 1 186 ? 8.031 -4.359 0.763 1.00 91.00 186 TYR A N 1
ATOM 1538 C CA . TYR A 1 186 ? 8.622 -5.539 0.147 1.00 91.00 186 TYR A CA 1
ATOM 1539 C C . TYR A 1 186 ? 8.089 -5.664 -1.288 1.00 91.00 186 TYR A C 1
ATOM 1541 O O . TYR A 1 186 ? 6.954 -5.279 -1.568 1.00 91.00 186 TYR A O 1
ATOM 1549 N N . TYR A 1 187 ? 8.915 -6.167 -2.202 1.00 94.06 187 TYR A N 1
ATOM 1550 C CA . TYR A 1 187 ? 8.660 -6.152 -3.647 1.00 94.06 187 TYR A CA 1
ATOM 1551 C C . TYR A 1 187 ? 7.902 -7.392 -4.132 1.00 94.06 187 TYR A C 1
ATOM 1553 O O . TYR A 1 187 ? 8.399 -8.172 -4.938 1.00 94.06 187 TYR A O 1
ATOM 1561 N N . HIS A 1 188 ? 6.689 -7.562 -3.614 1.00 95.44 188 HIS A N 1
ATOM 1562 C CA . HIS A 1 188 ? 5.701 -8.538 -4.071 1.00 95.44 188 HIS A CA 1
ATOM 1563 C C . HIS A 1 188 ? 4.341 -7.855 -4.037 1.00 95.44 188 HIS A C 1
ATOM 1565 O O . HIS A 1 188 ? 4.001 -7.263 -3.015 1.00 95.44 188 HIS A O 1
ATOM 1571 N N . PHE A 1 189 ? 3.581 -7.887 -5.128 1.00 97.69 189 PHE A N 1
ATOM 1572 C CA . PHE A 1 189 ? 2.356 -7.106 -5.244 1.00 97.69 189 PHE A CA 1
ATOM 1573 C C . PHE A 1 189 ? 1.309 -7.516 -4.208 1.00 97.69 189 PHE A C 1
ATOM 1575 O O . PHE A 1 189 ? 0.979 -8.695 -4.047 1.00 97.69 189 PHE A O 1
ATOM 1582 N N . HIS A 1 190 ? 0.784 -6.510 -3.515 1.00 98.31 190 HIS A N 1
ATOM 1583 C CA . HIS A 1 190 ? -0.226 -6.687 -2.491 1.00 98.31 190 HIS A CA 1
ATOM 1584 C C . HIS A 1 190 ? -1.157 -5.482 -2.396 1.00 98.31 190 HIS A C 1
ATOM 1586 O O . HIS A 1 190 ? -0.771 -4.349 -2.697 1.00 98.31 190 HIS A O 1
ATOM 1592 N N . VAL A 1 191 ? -2.380 -5.745 -1.944 1.00 98.69 191 VAL A N 1
ATOM 1593 C CA . VAL A 1 191 ? -3.404 -4.737 -1.664 1.00 98.69 191 VAL A CA 1
ATOM 1594 C C . VAL A 1 191 ? -3.675 -4.724 -0.166 1.00 98.69 191 VAL A C 1
ATOM 1596 O O . VAL A 1 191 ? -3.883 -5.769 0.448 1.00 98.69 191 VAL A O 1
ATOM 1599 N N . HIS A 1 192 ? -3.700 -3.532 0.415 1.00 98.50 192 HIS A N 1
ATOM 1600 C CA . HIS A 1 192 ? -4.150 -3.299 1.780 1.00 98.50 192 HIS A CA 1
ATOM 1601 C C . HIS A 1 192 ? -5.651 -3.034 1.779 1.00 98.50 192 HIS A C 1
ATOM 1603 O O . HIS A 1 192 ? -6.129 -2.232 0.978 1.00 98.50 192 HIS A O 1
ATOM 1609 N N . VAL A 1 193 ? -6.376 -3.676 2.689 1.00 98.44 193 VAL A N 1
ATOM 1610 C CA . VAL A 1 193 ? -7.821 -3.514 2.865 1.00 98.44 193 VAL A CA 1
ATOM 1611 C C . VAL A 1 193 ? -8.066 -3.131 4.314 1.00 98.44 193 VAL A C 1
ATOM 1613 O O . VAL A 1 193 ? -7.811 -3.917 5.223 1.00 98.44 193 VAL A O 1
ATOM 1616 N N . VAL A 1 194 ? -8.537 -1.911 4.536 1.00 97.50 194 VAL A N 1
ATOM 1617 C CA . VAL A 1 194 ? -8.735 -1.360 5.881 1.00 97.50 194 VAL A CA 1
ATOM 1618 C C . VAL A 1 194 ? -10.095 -0.692 5.988 1.00 97.50 194 VAL A C 1
ATOM 1620 O O . VAL A 1 194 ? -10.699 -0.341 4.973 1.00 97.50 194 VAL A O 1
ATOM 1623 N N . ARG A 1 195 ? -10.559 -0.463 7.218 1.00 95.38 195 ARG A N 1
ATOM 1624 C CA . ARG A 1 195 ? -11.705 0.417 7.482 1.00 95.38 195 ARG A CA 1
ATOM 1625 C C . ARG A 1 195 ? -11.478 1.811 6.894 1.00 95.38 195 ARG A C 1
ATOM 1627 O O . ARG A 1 195 ? -10.355 2.316 6.900 1.00 95.38 195 ARG A O 1
ATOM 1634 N N . VAL A 1 196 ? -12.542 2.461 6.427 1.00 94.75 196 VAL A N 1
ATOM 1635 C CA . VAL A 1 196 ? -12.477 3.842 5.910 1.00 94.75 196 VAL A CA 1
ATOM 1636 C C . VAL A 1 196 ? -11.859 4.792 6.940 1.00 94.75 196 VAL A C 1
ATOM 1638 O O . VAL A 1 196 ? -11.036 5.634 6.576 1.00 94.75 196 VAL A O 1
ATOM 1641 N N . GLU A 1 197 ? -12.173 4.593 8.221 1.00 91.38 197 GLU A N 1
ATOM 1642 C CA . GLU A 1 197 ? -11.690 5.396 9.347 1.00 91.38 197 GLU A CA 1
ATOM 1643 C C . GLU A 1 197 ? -10.231 5.105 9.743 1.00 91.38 197 GLU A C 1
ATOM 1645 O O . GLU A 1 197 ? -9.656 5.834 10.546 1.00 91.38 197 GLU A O 1
ATOM 1650 N N . TYR A 1 198 ? -9.615 4.044 9.211 1.00 91.69 198 TYR A N 1
ATOM 1651 C CA . TYR A 1 198 ? -8.252 3.666 9.577 1.00 91.69 198 TYR A CA 1
ATOM 1652 C C . TYR A 1 198 ? -7.232 4.653 9.002 1.00 91.69 198 TYR A C 1
ATOM 1654 O O . TYR A 1 198 ? -7.115 4.779 7.784 1.00 91.69 198 TYR A O 1
ATOM 1662 N N . GLU A 1 199 ? -6.441 5.305 9.848 1.00 89.81 199 GLU A N 1
ATOM 1663 C CA . GLU A 1 199 ? -5.384 6.223 9.418 1.00 89.81 199 GLU A CA 1
ATOM 1664 C C . GLU A 1 199 ? -4.032 5.828 10.023 1.00 89.81 199 GLU A C 1
ATOM 1666 O O . GLU A 1 199 ? -3.866 5.729 11.237 1.00 89.81 199 GLU A O 1
ATOM 1671 N N . ASP A 1 200 ? -3.047 5.605 9.153 1.00 88.56 200 ASP A N 1
ATOM 1672 C CA . ASP A 1 200 ? -1.638 5.439 9.512 1.00 88.56 200 ASP A CA 1
ATOM 1673 C C . ASP A 1 200 ? -0.726 6.074 8.446 1.00 88.56 200 ASP A C 1
ATOM 1675 O O . ASP A 1 200 ? -1.170 6.527 7.386 1.00 88.56 200 ASP A O 1
ATOM 1679 N N . ALA A 1 201 ? 0.584 6.075 8.693 1.00 86.12 201 ALA A N 1
ATOM 1680 C CA . ALA A 1 201 ? 1.567 6.561 7.723 1.00 86.12 201 ALA A CA 1
ATOM 1681 C C . ALA A 1 201 ? 1.554 5.803 6.372 1.00 86.12 201 ALA A C 1
ATOM 1683 O O . ALA A 1 201 ? 2.067 6.318 5.380 1.00 86.12 201 ALA A O 1
ATOM 1684 N N . GLY A 1 202 ? 0.999 4.587 6.316 1.00 88.88 202 GLY A N 1
ATOM 1685 C CA . GLY A 1 202 ? 0.803 3.814 5.088 1.00 88.88 202 GLY A CA 1
ATOM 1686 C C . GLY A 1 202 ? -0.345 4.351 4.232 1.00 88.88 202 GLY A C 1
ATOM 1687 O O . GLY A 1 202 ? -0.230 4.381 3.012 1.00 88.88 202 GLY A O 1
ATOM 1688 N N . THR A 1 203 ? -1.402 4.866 4.864 1.00 93.06 203 THR A N 1
ATOM 1689 C CA . THR A 1 203 ? -2.553 5.491 4.182 1.00 93.06 203 THR A CA 1
ATOM 1690 C C . THR A 1 203 ? -2.275 6.888 3.612 1.00 93.06 203 THR A C 1
ATOM 1692 O O . THR A 1 203 ? -3.123 7.454 2.924 1.00 93.06 203 THR A O 1
ATOM 1695 N N . ALA A 1 204 ? -1.096 7.456 3.878 1.00 93.00 204 ALA A N 1
ATOM 1696 C CA . ALA A 1 204 ? -0.742 8.808 3.462 1.00 93.00 204 ALA A CA 1
ATOM 1697 C C . ALA A 1 204 ? -0.642 8.971 1.930 1.00 93.00 204 ALA A C 1
ATOM 1699 O O . ALA A 1 204 ? -0.217 8.068 1.199 1.00 93.00 204 ALA A O 1
ATOM 1700 N N . LEU A 1 205 ? -0.959 10.179 1.447 1.00 92.56 205 LEU A N 1
ATOM 1701 C CA . LEU A 1 205 ? -0.719 10.578 0.059 1.00 92.56 205 LEU A CA 1
ATOM 1702 C C . LEU A 1 205 ? 0.774 10.461 -0.285 1.00 92.56 205 LEU A C 1
ATOM 1704 O O . LEU A 1 205 ? 1.645 10.816 0.508 1.00 92.56 205 LEU A O 1
ATOM 1708 N N . GLY A 1 206 ? 1.075 9.968 -1.488 1.00 91.88 206 GLY A N 1
ATOM 1709 C CA . GLY A 1 206 ? 2.453 9.662 -1.879 1.00 91.88 206 GLY A CA 1
ATOM 1710 C C . GLY A 1 206 ? 2.988 8.392 -1.211 1.00 91.88 206 GLY A C 1
ATOM 1711 O O . GLY A 1 206 ? 4.198 8.185 -1.150 1.00 91.88 206 GLY A O 1
ATOM 1712 N N . LYS A 1 207 ? 2.104 7.546 -0.684 1.00 95.38 207 LYS A N 1
ATOM 1713 C CA . LYS A 1 207 ? 2.417 6.188 -0.246 1.00 95.38 207 LYS A CA 1
ATOM 1714 C C . LYS A 1 207 ? 1.317 5.232 -0.690 1.00 95.38 207 LYS A C 1
ATOM 1716 O O . LYS A 1 207 ? 1.634 4.251 -1.355 1.00 95.38 207 LYS A O 1
ATOM 1721 N N . ALA A 1 208 ? 0.061 5.542 -0.373 1.00 97.62 208 ALA A N 1
ATOM 1722 C CA . ALA A 1 208 ? -1.111 4.794 -0.814 1.00 97.62 208 ALA A CA 1
ATOM 1723 C C . ALA A 1 208 ? -1.632 5.283 -2.175 1.00 97.62 208 ALA A C 1
ATOM 1725 O O . ALA A 1 208 ? -1.780 6.483 -2.407 1.00 97.62 208 ALA A O 1
ATOM 1726 N N . PHE A 1 209 ? -1.950 4.331 -3.049 1.00 98.31 209 PHE A N 1
ATOM 1727 C CA . PHE A 1 209 ? -2.636 4.528 -4.325 1.00 98.31 209 PHE A CA 1
ATOM 1728 C C . PHE A 1 209 ? -3.920 3.704 -4.299 1.00 98.31 209 PHE A C 1
ATOM 1730 O O . PHE A 1 209 ? -3.852 2.499 -4.056 1.00 98.31 209 PHE A O 1
ATOM 1737 N N . LEU A 1 210 ? -5.077 4.336 -4.511 1.00 98.25 210 LEU A N 1
ATOM 1738 C CA . LEU A 1 210 ? -6.373 3.655 -4.446 1.00 98.25 210 LEU A CA 1
ATOM 1739 C C . LEU A 1 210 ? -6.429 2.500 -5.448 1.00 98.25 210 LEU A C 1
ATOM 1741 O O . LEU A 1 210 ? -6.039 2.660 -6.602 1.00 98.25 210 LEU A O 1
ATOM 1745 N N . LEU A 1 211 ? -6.920 1.340 -5.006 1.00 98.62 211 LEU A N 1
ATOM 1746 C CA . LEU A 1 211 ? -7.047 0.171 -5.877 1.00 98.62 211 LEU A CA 1
ATOM 1747 C C . LEU A 1 211 ? -7.993 0.455 -7.051 1.00 98.62 211 LEU A C 1
ATOM 1749 O O . LEU A 1 211 ? -7.701 0.024 -8.160 1.00 98.62 211 LEU A O 1
ATOM 1753 N N . GLU A 1 212 ? -9.079 1.196 -6.821 1.00 98.00 212 GLU A N 1
ATOM 1754 C CA . GLU A 1 212 ? -10.038 1.546 -7.877 1.00 98.00 212 GLU A CA 1
ATOM 1755 C C . GLU A 1 212 ? -9.359 2.357 -8.987 1.00 98.00 212 GLU A C 1
ATOM 1757 O O . GLU A 1 212 ? -9.383 1.952 -10.145 1.00 98.00 212 GLU A O 1
ATOM 1762 N N . ASP A 1 213 ? -8.610 3.407 -8.623 1.00 98.31 213 ASP A N 1
ATOM 1763 C CA . ASP A 1 213 ? -7.814 4.171 -9.587 1.00 98.31 213 ASP A CA 1
ATOM 1764 C C . ASP A 1 213 ? -6.807 3.269 -10.312 1.00 98.31 213 ASP A C 1
ATOM 1766 O O . ASP A 1 213 ? -6.538 3.456 -11.494 1.00 98.31 213 ASP A O 1
ATOM 1770 N N . VAL A 1 214 ? -6.205 2.298 -9.616 1.00 98.56 214 VAL A N 1
ATOM 1771 C CA . VAL A 1 214 ? -5.263 1.348 -10.226 1.00 98.56 214 VAL A CA 1
ATOM 1772 C C . VAL A 1 214 ? -5.941 0.468 -11.272 1.00 98.56 214 VAL A C 1
ATOM 1774 O O . VAL A 1 214 ? -5.371 0.285 -12.350 1.00 98.56 214 VAL A O 1
ATOM 1777 N N . ILE A 1 215 ? -7.141 -0.034 -10.985 1.00 98.69 215 ILE A N 1
ATOM 1778 C CA . ILE A 1 215 ? -7.958 -0.812 -11.922 1.00 98.69 215 ILE A CA 1
ATOM 1779 C C . ILE A 1 215 ? -8.308 0.045 -13.141 1.00 98.69 215 ILE A C 1
ATOM 1781 O O . ILE A 1 215 ? -8.009 -0.347 -14.271 1.00 98.69 215 ILE A O 1
ATOM 1785 N N . ASP A 1 216 ? -8.857 1.239 -12.917 1.00 98.56 216 ASP A N 1
ATOM 1786 C CA . ASP A 1 216 ? -9.268 2.156 -13.982 1.00 98.56 216 ASP A CA 1
ATOM 1787 C C . ASP A 1 216 ? -8.096 2.526 -14.887 1.00 98.56 216 ASP A C 1
ATOM 1789 O O . ASP A 1 216 ? -8.184 2.442 -16.110 1.00 98.56 216 ASP A O 1
ATOM 1793 N N . ASN A 1 217 ? -6.956 2.865 -14.293 1.00 98.56 217 ASN A N 1
ATOM 1794 C CA . ASN A 1 217 ? -5.743 3.210 -15.020 1.00 98.56 217 ASN A CA 1
ATOM 1795 C C . ASN A 1 217 ? -5.264 2.076 -15.941 1.00 98.56 217 ASN A C 1
ATOM 1797 O O . ASN A 1 217 ? -4.875 2.334 -17.081 1.00 98.56 217 ASN A O 1
ATOM 1801 N N . VAL A 1 218 ? -5.299 0.825 -15.467 1.00 98.12 218 VAL A N 1
ATOM 1802 C CA . VAL A 1 218 ? -4.924 -0.353 -16.268 1.00 98.12 218 VAL A CA 1
ATOM 1803 C C . VAL A 1 218 ? -5.943 -0.628 -17.379 1.00 98.12 218 VAL A C 1
ATOM 1805 O O . VAL A 1 218 ? -5.548 -1.032 -18.473 1.00 98.12 218 VAL A O 1
ATOM 1808 N N . ASN A 1 219 ? -7.231 -0.387 -17.126 1.00 98.12 219 ASN A N 1
ATOM 1809 C CA . ASN A 1 219 ? -8.296 -0.518 -18.123 1.00 98.12 219 ASN A CA 1
ATOM 1810 C C . ASN A 1 219 ? -8.230 0.573 -19.206 1.00 98.12 219 ASN A C 1
ATOM 1812 O O . ASN A 1 219 ? -8.511 0.297 -20.371 1.00 98.12 219 ASN A O 1
ATOM 1816 N N . ILE A 1 220 ? -7.829 1.796 -18.844 1.00 98.31 220 ILE A N 1
ATOM 1817 C CA . ILE A 1 220 ? -7.627 2.909 -19.784 1.00 98.31 220 ILE A CA 1
ATOM 1818 C C . ILE A 1 220 ? -6.474 2.603 -20.746 1.00 98.31 220 ILE A C 1
ATOM 1820 O O . ILE A 1 220 ? -6.594 2.806 -21.954 1.00 98.31 220 ILE A O 1
ATOM 1824 N N . ASP A 1 221 ? -5.344 2.137 -20.217 1.00 98.31 221 ASP A N 1
ATOM 1825 C CA . ASP A 1 221 ? -4.183 1.746 -21.010 1.00 98.31 221 ASP A CA 1
ATOM 1826 C C . ASP A 1 221 ? -3.472 0.578 -20.323 1.00 98.31 221 ASP A C 1
ATOM 1828 O O . ASP A 1 221 ? -2.904 0.709 -19.240 1.00 98.31 221 ASP A O 1
ATOM 1832 N N . GLY A 1 222 ? -3.418 -0.575 -20.993 1.00 97.88 222 GLY A N 1
ATOM 1833 C CA . GLY A 1 222 ? -2.738 -1.756 -20.464 1.00 97.88 222 GLY A CA 1
ATOM 1834 C C . GLY A 1 222 ? -1.234 -1.562 -20.215 1.00 97.88 222 GLY A C 1
ATOM 1835 O O . GLY A 1 222 ? -0.611 -2.428 -19.611 1.00 97.88 222 GLY A O 1
ATOM 1836 N N . MET A 1 223 ? -0.641 -0.451 -20.661 1.00 98.19 223 MET A N 1
ATOM 1837 C CA . MET A 1 223 ? 0.746 -0.046 -20.409 1.00 98.19 223 MET A CA 1
ATOM 1838 C C . MET A 1 223 ? 0.842 1.227 -19.547 1.00 98.19 223 MET A C 1
ATOM 1840 O O . MET A 1 223 ? 1.915 1.825 -19.447 1.00 98.19 223 MET A O 1
ATOM 1844 N N . PHE A 1 224 ? -0.254 1.660 -18.919 1.00 98.62 224 PHE A N 1
ATOM 1845 C CA . PHE A 1 224 ? -0.370 2.939 -18.215 1.00 98.62 224 PHE A CA 1
ATOM 1846 C C . PHE A 1 224 ? 0.742 3.165 -17.191 1.00 98.62 224 PHE A C 1
ATOM 1848 O O . PHE A 1 224 ? 1.418 4.198 -17.201 1.00 98.62 224 PHE A O 1
ATOM 1855 N N . TYR A 1 225 ? 0.991 2.173 -16.334 1.00 98.25 225 TYR A N 1
ATOM 1856 C CA . TYR A 1 225 ? 1.994 2.282 -15.280 1.00 98.25 225 TYR A CA 1
ATOM 1857 C C . TYR A 1 225 ? 3.433 2.233 -15.779 1.00 98.25 225 TYR A C 1
ATOM 1859 O O . TYR A 1 225 ? 4.324 2.590 -15.022 1.00 98.25 225 TYR A O 1
ATOM 1867 N N . LEU A 1 226 ? 3.694 1.907 -17.044 1.00 97.25 226 LEU A N 1
ATOM 1868 C CA . LEU A 1 226 ? 5.016 2.135 -17.634 1.00 97.25 226 LEU A CA 1
ATOM 1869 C C . LEU A 1 226 ? 5.212 3.590 -18.069 1.00 97.25 226 LEU A C 1
ATOM 1871 O O . LEU A 1 226 ? 6.330 4.087 -18.052 1.00 97.25 226 LEU A O 1
ATOM 1875 N N . LYS A 1 227 ? 4.131 4.286 -18.431 1.00 98.06 227 LYS A N 1
ATOM 1876 C CA . LYS A 1 227 ? 4.166 5.645 -18.996 1.00 98.06 227 LYS A CA 1
ATOM 1877 C C . LYS A 1 227 ? 3.918 6.736 -17.955 1.00 98.06 227 LYS A C 1
ATOM 1879 O O . LYS A 1 227 ? 4.294 7.888 -18.157 1.00 98.06 227 LYS A O 1
ATOM 1884 N N . LYS A 1 228 ? 3.270 6.397 -16.841 1.00 97.38 228 LYS A N 1
ATOM 1885 C CA . LYS A 1 228 ? 2.925 7.356 -15.791 1.00 97.38 228 LYS A CA 1
ATOM 1886 C C . LYS A 1 228 ? 4.160 7.818 -15.018 1.00 97.38 228 LYS A C 1
ATOM 1888 O O . LYS A 1 228 ? 4.994 7.012 -14.617 1.00 97.38 228 LYS A O 1
ATOM 1893 N N . THR A 1 229 ? 4.226 9.112 -14.723 1.00 98.38 229 THR A N 1
ATOM 1894 C CA . THR A 1 229 ? 5.095 9.628 -13.659 1.00 98.38 229 THR A CA 1
ATOM 1895 C C . THR A 1 229 ? 4.450 9.341 -12.305 1.00 98.38 229 THR A C 1
ATOM 1897 O O . THR A 1 229 ? 3.318 9.772 -12.065 1.00 98.38 229 THR A O 1
ATOM 1900 N N . LEU A 1 230 ? 5.147 8.617 -11.430 1.00 97.88 230 LEU A N 1
ATOM 1901 C CA . LEU A 1 230 ? 4.676 8.297 -10.083 1.00 97.88 230 LEU A CA 1
ATOM 1902 C C . LEU A 1 230 ? 5.303 9.257 -9.076 1.00 97.88 230 LEU A C 1
ATOM 1904 O O . LEU A 1 230 ? 6.509 9.493 -9.094 1.00 97.88 230 LEU A O 1
ATOM 1908 N N . CYS A 1 231 ? 4.473 9.817 -8.200 1.00 97.44 231 CYS A N 1
ATOM 1909 C CA . CYS A 1 231 ? 4.925 10.709 -7.142 1.00 97.44 231 CYS A CA 1
ATOM 1910 C C . CYS A 1 231 ? 4.737 10.033 -5.787 1.00 97.44 231 CYS A C 1
ATOM 1912 O O . CYS A 1 231 ? 3.625 9.614 -5.466 1.00 97.44 231 CYS A O 1
ATOM 1914 N N . TYR A 1 232 ? 5.802 9.928 -5.001 1.00 96.94 232 TYR A N 1
ATOM 1915 C CA . TYR A 1 232 ? 5.778 9.224 -3.722 1.00 96.94 232 TYR A CA 1
ATOM 1916 C C . TYR A 1 232 ? 6.768 9.814 -2.721 1.00 96.94 232 TYR A C 1
ATOM 1918 O O . TYR A 1 232 ? 7.661 10.577 -3.072 1.00 96.94 232 TYR A O 1
ATOM 1926 N N . THR A 1 233 ? 6.607 9.461 -1.450 1.00 94.69 233 THR A N 1
ATOM 1927 C CA . THR A 1 233 ? 7.523 9.846 -0.379 1.00 94.69 233 THR A CA 1
ATOM 1928 C C . THR A 1 233 ? 8.569 8.762 -0.167 1.00 94.69 233 THR A C 1
ATOM 1930 O O . THR A 1 233 ? 8.244 7.578 -0.041 1.00 94.69 233 THR A O 1
ATOM 1933 N N . LEU A 1 234 ? 9.830 9.169 -0.082 1.00 93.31 234 LEU A N 1
ATOM 1934 C CA . LEU A 1 234 ? 10.953 8.284 0.193 1.00 93.31 234 LEU A CA 1
ATOM 1935 C C . LEU A 1 234 ? 11.753 8.843 1.367 1.00 93.31 234 LEU A C 1
ATOM 1937 O O . LEU A 1 234 ? 11.958 10.049 1.459 1.00 93.31 234 LEU A O 1
ATOM 1941 N N . GLY A 1 235 ? 12.149 7.975 2.293 1.00 91.88 235 GLY A N 1
ATOM 1942 C CA . GLY A 1 235 ? 13.065 8.370 3.360 1.00 91.88 235 GLY A CA 1
ATOM 1943 C C . GLY A 1 235 ? 14.471 8.586 2.802 1.00 91.88 235 GLY A C 1
ATOM 1944 O O . GLY A 1 235 ? 14.866 7.863 1.886 1.00 91.88 235 GLY A O 1
ATOM 1945 N N . THR A 1 236 ? 15.207 9.566 3.322 1.00 92.06 236 THR A N 1
ATOM 1946 C CA . THR A 1 236 ? 16.552 9.912 2.829 1.00 92.06 236 THR A CA 1
ATOM 1947 C C . THR A 1 236 ? 17.580 8.803 3.048 1.00 92.06 236 THR A C 1
ATOM 1949 O O . THR A 1 236 ? 18.528 8.696 2.279 1.00 92.06 236 THR A O 1
ATOM 1952 N N . GLU A 1 237 ? 17.355 7.923 4.027 1.00 89.50 237 GLU A N 1
ATOM 1953 C CA . GLU A 1 237 ? 18.217 6.766 4.315 1.00 89.50 237 GLU A CA 1
ATOM 1954 C C . GLU A 1 237 ? 17.815 5.519 3.513 1.00 89.50 237 GLU A C 1
ATOM 1956 O O . GLU A 1 237 ? 18.410 4.448 3.647 1.00 89.50 237 GLU A O 1
ATOM 1961 N N . HIS A 1 238 ? 16.762 5.603 2.694 1.00 88.75 238 HIS A N 1
ATOM 1962 C CA . HIS A 1 238 ? 16.365 4.478 1.861 1.00 88.75 238 HIS A CA 1
ATOM 1963 C C . HIS A 1 238 ? 17.440 4.228 0.783 1.00 88.75 238 HIS A C 1
ATOM 1965 O O . HIS A 1 238 ? 17.811 5.175 0.094 1.00 88.75 238 HIS A O 1
ATOM 1971 N N . PRO A 1 239 ? 17.873 2.977 0.520 1.00 89.25 239 PRO A N 1
ATOM 1972 C CA . PRO A 1 239 ? 18.972 2.704 -0.421 1.00 89.25 239 PRO A CA 1
ATOM 1973 C C . PRO A 1 239 ? 18.735 3.168 -1.868 1.00 89.25 239 PRO A C 1
ATOM 1975 O O . PRO A 1 239 ? 19.681 3.322 -2.628 1.00 89.25 239 PRO A O 1
ATOM 1978 N N . LEU A 1 240 ? 17.473 3.389 -2.246 1.00 91.19 240 LEU A N 1
ATOM 1979 C CA . LEU A 1 240 ? 17.079 3.974 -3.536 1.00 91.19 240 LEU A CA 1
ATOM 1980 C C . LEU A 1 240 ? 17.258 5.500 -3.607 1.00 91.19 240 LEU A C 1
ATOM 1982 O O . LEU A 1 240 ? 17.355 6.038 -4.699 1.00 91.19 240 LEU A O 1
ATOM 1986 N N . PHE A 1 241 ? 17.238 6.208 -2.476 1.00 93.19 241 PHE A N 1
ATOM 1987 C CA . PHE A 1 241 ? 17.264 7.672 -2.450 1.00 93.19 241 PHE A CA 1
ATOM 1988 C C . PHE A 1 241 ? 18.523 8.309 -3.073 1.00 93.19 241 PHE A C 1
ATOM 1990 O O . PHE A 1 241 ? 18.358 9.307 -3.769 1.00 93.19 241 PHE A O 1
ATOM 1997 N N . PRO A 1 242 ? 19.751 7.783 -2.874 1.00 92.12 242 PRO A N 1
ATOM 1998 C CA . PRO A 1 242 ? 20.951 8.383 -3.460 1.00 92.12 242 PRO A CA 1
ATOM 1999 C C . PRO A 1 242 ? 21.200 8.010 -4.935 1.00 92.12 242 PRO A C 1
ATOM 2001 O O . PRO A 1 242 ? 22.221 8.437 -5.475 1.00 92.12 242 PRO A O 1
ATOM 2004 N N . LEU A 1 243 ? 20.346 7.180 -5.551 1.00 90.56 243 LEU A N 1
ATOM 2005 C CA . LEU A 1 243 ? 20.524 6.673 -6.920 1.00 90.56 243 LEU A CA 1
ATOM 2006 C C . LEU A 1 243 ? 19.973 7.618 -7.999 1.00 90.56 243 LEU A C 1
ATOM 2008 O O . LEU A 1 243 ? 19.012 8.368 -7.718 1.00 90.56 243 LEU A O 1
#

Foldseek 3Di:
DDDDPDCVPPDDDPADWAWPDDDDPDTDIDGDDDDDDDDDDDDDPPDDVVNVLVPDDFDKDKDWQFLVNCVPAVVVCLVPPDCVVCVVVVCCLVVVPCVVQWLDWDNDQQQIWTKGFDPQDPVPDQLWGKMKIFHNHQQQQFLQSFFLVRLNSLVCSLVVVQVSCCVVPVDHSVQWWKWWFVVDPGRGTMIMIHGPPDDDPCPDDQTTDTSVVSSVQNNVHRNRSSGDTRIHMDGCPPPSNVD